Protein AF-0000000077059300 (afdb_homodimer)

Sequence (216 aa):
TYTAHCHCGDLCWSFELSPPLWLQSAQQNKDEQIYPVTQCGCSFCARHGILSVHPQARSIRFLTGRSDDEKDEVSGKRKTRYKTGCRLGEWWFCGRCGSVGGLDFGKQTYTAHCHCGDLCWSFELSPPLWLQSAQQNKDEQIYPVTQCGCSFCARHGILSVHPQARSIRFLTGRSDDEKDEVSGKRKTRYKTGCRLGEWWFCGRCGSVGGLDFGKQ

Secondary structure (DSSP, 8-state):
-EEEE-SSSS-EEEE--PSPEEE--TT--TTS-PEEEB---SHHHHHHT--B----GGGEEEEES--SS---TTT---EEEEE-TT-S-EEEEETTT--EEEEE----/-EEEE-SSSS-EEEE--PSPEEE--TT--TTS-PEEEB---SHHHHHHT--B----GGGEEEEES--SS---TTT---EEEEE-TT-S-EEEEETTT--EEEEE----

Organism: Zymoseptoria tritici (strain CBS 115943 / IPO323) (NCBI:txid336722)

Foldseek 3Di:
DDWDAFPVRLWIKDFDDDDDEDDDDPPDDPPPSYFHWDQDDDPVCVVQVDTDGDGDPVRMGIDHQPPPPDPVVPPQSHQDWDDDPVLQFIWTARRPRGHTDDGDSPPD/DDWDAFPVRLWIKDFDDDDDEDDDDPPDDPPPSYFHWDQDDDPVCVVQVDTDGDGDPVRMGIDHQPPPPDPVVPPQSHQDWDDDPVLQFIWTARRPRGHTDDGDSPPD

Structure (mmCIF, N/CA/C/O backbone):
data_AF-0000000077059300-model_v1
#
loop_
_entity.id
_entity.type
_entity.pdbx_description
1 polymer 'CENP-V/GFA domain-containing protein'
#
loop_
_atom_site.group_PDB
_atom_site.id
_atom_site.type_symbol
_atom_site.label_atom_id
_atom_site.label_alt_id
_atom_site.label_comp_id
_atom_site.label_asym_id
_atom_site.label_entity_id
_atom_site.label_seq_id
_atom_site.pdbx_PDB_ins_code
_atom_site.Cartn_x
_atom_site.Cartn_y
_atom_site.Cartn_z
_atom_site.occupancy
_atom_site.B_iso_or_equiv
_atom_site.auth_seq_id
_atom_site.auth_comp_id
_atom_site.auth_asym_id
_atom_site.auth_atom_id
_atom_site.pdbx_PDB_model_num
ATOM 1 N N . THR A 1 1 ? -5.578 -22.953 -6.211 1 94.75 1 THR A N 1
ATOM 2 C CA . THR A 1 1 ? -5.496 -21.75 -7.035 1 94.75 1 THR A CA 1
ATOM 3 C C . THR A 1 1 ? -6.121 -20.562 -6.32 1 94.75 1 THR A C 1
ATOM 5 O O . THR A 1 1 ? -7.23 -20.656 -5.797 1 94.75 1 THR A O 1
ATOM 8 N N . TYR A 1 2 ? -5.391 -19.516 -6.285 1 95.12 2 TYR A N 1
ATOM 9 C CA . TYR A 1 2 ? -5.848 -18.25 -5.715 1 95.12 2 TYR A CA 1
ATOM 10 C C . TYR A 1 2 ? -5.996 -17.188 -6.793 1 95.12 2 TYR A C 1
ATOM 12 O O . TYR A 1 2 ? -5.195 -17.125 -7.727 1 95.12 2 TYR A O 1
ATOM 20 N N . THR A 1 3 ? -7.098 -16.391 -6.613 1 94.81 3 THR A N 1
ATOM 21 C CA . THR A 1 3 ? -7.277 -15.234 -7.488 1 94.81 3 THR A CA 1
ATOM 22 C C . THR A 1 3 ? -7.039 -13.938 -6.727 1 94.81 3 THR A C 1
ATOM 24 O O . THR A 1 3 ? -7.371 -13.836 -5.543 1 94.81 3 THR A O 1
ATOM 27 N N . ALA A 1 4 ? -6.387 -12.938 -7.465 1 94 4 ALA A N 1
ATOM 28 C CA . ALA A 1 4 ? -6.102 -11.625 -6.879 1 94 4 ALA A CA 1
ATOM 29 C C . ALA A 1 4 ? -6.332 -10.508 -7.891 1 94 4 ALA A C 1
ATOM 31 O O . ALA A 1 4 ? -6.32 -10.742 -9.102 1 94 4 ALA A O 1
ATOM 32 N N . HIS A 1 5 ? -6.637 -9.367 -7.402 1 93.19 5 HIS A N 1
ATOM 33 C CA . HIS A 1 5 ? -6.777 -8.188 -8.258 1 93.19 5 HIS A CA 1
ATOM 34 C C . HIS A 1 5 ? -6.488 -6.906 -7.48 1 93.19 5 HIS A C 1
ATOM 36 O O . HIS A 1 5 ? -6.578 -6.891 -6.25 1 93.19 5 HIS A O 1
ATOM 42 N N . CYS A 1 6 ? -6.035 -5.902 -8.258 1 92.81 6 CYS A N 1
ATOM 43 C CA . CYS A 1 6 ? -5.859 -4.602 -7.621 1 92.81 6 CYS A CA 1
ATOM 44 C C . CYS A 1 6 ? -7.203 -4.012 -7.207 1 92.81 6 CYS A C 1
ATOM 46 O O . CYS A 1 6 ? -8.242 -4.645 -7.387 1 92.81 6 CYS A O 1
ATOM 48 N N . HIS A 1 7 ? -7.211 -2.844 -6.605 1 92.38 7 HIS A N 1
ATOM 49 C CA . HIS A 1 7 ? -8.445 -2.295 -6.047 1 92.38 7 HIS A CA 1
ATOM 50 C C . HIS A 1 7 ? -9.445 -1.968 -7.145 1 92.38 7 HIS A C 1
ATOM 52 O O . HIS A 1 7 ? -10.648 -2.221 -6.988 1 92.38 7 HIS A O 1
ATOM 58 N N . CYS A 1 8 ? -9.023 -1.356 -8.234 1 88.31 8 CYS A N 1
ATOM 59 C CA . CYS A 1 8 ? -9.914 -0.901 -9.289 1 88.31 8 CYS A CA 1
ATOM 60 C C . CYS A 1 8 ? -10.273 -2.045 -10.234 1 88.31 8 CYS A C 1
ATOM 62 O O . CYS A 1 8 ? -11.188 -1.922 -11.047 1 88.31 8 CYS A O 1
ATOM 64 N N . GLY A 1 9 ? -9.492 -3.062 -10.219 1 89.38 9 GLY A N 1
ATOM 65 C CA . GLY A 1 9 ? -9.789 -4.203 -11.07 1 89.38 9 GLY A CA 1
ATOM 66 C C . GLY A 1 9 ? -8.992 -4.207 -12.367 1 89.38 9 GLY A C 1
ATOM 67 O O . GLY A 1 9 ? -9.117 -5.133 -13.172 1 89.38 9 GLY A O 1
ATOM 68 N N . ASP A 1 10 ? -8.125 -3.213 -12.57 1 85.88 10 ASP A N 1
ATOM 69 C CA . ASP A 1 10 ? -7.348 -3.129 -13.805 1 85.88 10 ASP A CA 1
ATOM 70 C C . ASP A 1 10 ? -6.293 -4.23 -13.867 1 85.88 10 ASP A C 1
ATOM 72 O O . ASP A 1 10 ? -5.906 -4.668 -14.953 1 85.88 10 ASP A O 1
ATOM 76 N N . LEU A 1 11 ? -5.742 -4.641 -12.781 1 89.06 11 LEU A N 1
ATOM 77 C CA . LEU A 1 11 ? -4.812 -5.762 -12.688 1 89.06 11 LEU A CA 1
ATOM 78 C C . LEU A 1 11 ? -5.477 -6.961 -12.023 1 89.06 11 LEU A C 1
ATOM 80 O O . LEU A 1 11 ? -5.973 -6.855 -10.898 1 89.06 11 LEU A O 1
ATOM 84 N N . CYS A 1 12 ? -5.559 -8.023 -12.773 1 91.19 12 CYS A N 1
ATOM 85 C CA . CYS A 1 12 ? -6.109 -9.289 -12.297 1 91.19 12 CYS A CA 1
ATOM 86 C C . CYS A 1 12 ? -5.168 -10.445 -12.602 1 91.19 12 CYS A C 1
ATOM 88 O O . CYS A 1 12 ? -4.648 -10.547 -13.711 1 91.19 12 CYS A O 1
ATOM 90 N N . TRP A 1 13 ? -4.891 -11.242 -11.602 1 90.56 13 TRP A N 1
ATOM 91 C CA . TRP A 1 13 ? -4.008 -12.383 -11.805 1 90.56 13 TRP A CA 1
ATOM 92 C C . TRP A 1 13 ? -4.414 -13.547 -10.914 1 90.56 13 TRP A C 1
ATOM 94 O O . TRP A 1 13 ? -5.246 -13.391 -10.016 1 90.56 13 TRP A O 1
ATOM 104 N N . SER A 1 14 ? -3.971 -14.703 -11.211 1 93.88 14 SER A N 1
ATOM 105 C CA . SER A 1 14 ? -4.117 -15.898 -10.391 1 93.88 14 SER A CA 1
ATOM 106 C C . SER A 1 14 ? -2.771 -16.562 -10.133 1 93.88 14 SER A C 1
ATOM 108 O O . SER A 1 14 ? -1.808 -16.328 -10.859 1 93.88 14 SER A O 1
ATOM 110 N N . PHE A 1 15 ? -2.689 -17.328 -9.031 1 9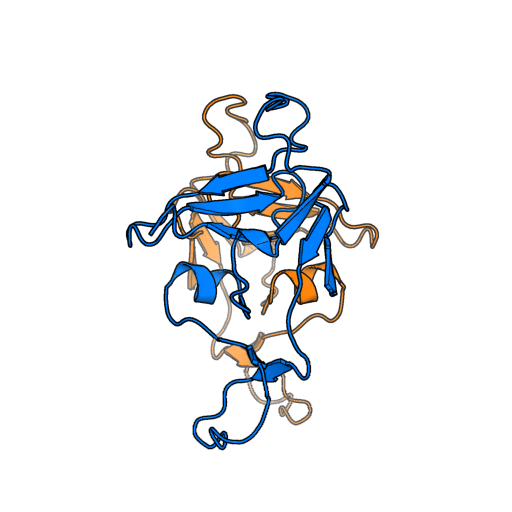3.56 15 PHE A N 1
ATOM 111 C CA . PHE A 1 15 ? -1.482 -18.078 -8.734 1 93.56 15 PHE A CA 1
ATOM 112 C C . PHE A 1 15 ? -1.823 -19.359 -7.973 1 93.56 15 PHE A C 1
ATOM 114 O O . PHE A 1 15 ? -2.896 -19.469 -7.371 1 93.56 15 PHE A O 1
ATOM 121 N N . GLU A 1 16 ? -0.863 -20.297 -8.094 1 95.56 16 GLU A N 1
ATOM 122 C CA . GLU A 1 16 ? -1.059 -21.594 -7.445 1 95.56 16 GLU A CA 1
ATOM 123 C C . GLU A 1 16 ? -0.135 -21.75 -6.242 1 95.56 16 GLU A C 1
ATOM 125 O O . GLU A 1 16 ? 1.08 -21.578 -6.359 1 95.56 16 GLU A O 1
ATOM 130 N N . LEU A 1 17 ? -0.729 -22.078 -5.098 1 94.25 17 LEU A N 1
ATOM 131 C CA . LEU A 1 17 ? -0.034 -22.438 -3.863 1 94.25 17 LEU A CA 1
ATOM 132 C C . LEU A 1 17 ? -0.819 -23.469 -3.074 1 94.25 17 LEU A C 1
ATOM 134 O O . LEU A 1 17 ? -2.051 -23.484 -3.104 1 94.25 17 LEU A O 1
ATOM 138 N N . SER A 1 18 ? -0.019 -24.312 -2.369 1 90.94 18 SER A N 1
ATOM 139 C CA . SER A 1 18 ? -0.685 -25.281 -1.509 1 90.94 18 SER A CA 1
ATOM 140 C C . SER A 1 18 ? -1.174 -24.625 -0.218 1 90.94 18 SER A C 1
ATOM 142 O O . SER A 1 18 ? -0.392 -24.016 0.506 1 90.94 18 SER A O 1
ATOM 144 N N . PRO A 1 19 ? -2.4 -24.703 0.108 1 89.06 19 PRO A N 1
ATOM 145 C CA . PRO A 1 19 ? -2.91 -24.172 1.372 1 89.06 19 PRO A CA 1
ATOM 146 C C . PRO A 1 19 ? -2.553 -25.047 2.57 1 89.06 19 PRO A C 1
ATOM 148 O O . PRO A 1 19 ? -2.152 -26.203 2.4 1 89.06 19 PRO A O 1
ATOM 151 N N . PRO A 1 20 ? -2.553 -24.594 3.857 1 89.81 20 PRO A N 1
ATOM 152 C CA . PRO A 1 20 ? -3.012 -23.25 4.223 1 89.81 20 PRO A CA 1
ATOM 153 C C . PRO A 1 20 ? -1.882 -22.219 4.234 1 89.81 20 PRO A C 1
ATOM 155 O O . PRO A 1 20 ? -0.712 -22.594 4.383 1 89.81 20 PRO A O 1
ATOM 158 N N . LEU A 1 21 ? -2.236 -20.938 3.973 1 89.31 21 LEU A N 1
ATOM 159 C CA . LEU A 1 21 ? -1.327 -19.812 4.141 1 89.31 21 LEU A CA 1
ATOM 160 C C . LEU A 1 21 ? -1.358 -19.297 5.578 1 89.31 21 LEU A C 1
ATOM 162 O O . LEU A 1 21 ? -2.434 -19.125 6.156 1 89.31 21 LEU A O 1
ATOM 166 N N . TRP A 1 22 ? -0.222 -19.219 6.094 1 86.81 22 TRP A N 1
ATOM 167 C CA . TRP A 1 22 ? -0.188 -18.688 7.449 1 86.81 22 TRP A CA 1
ATOM 168 C C . TRP A 1 22 ? 1.044 -17.812 7.66 1 86.81 22 TRP A C 1
ATOM 170 O O . TRP A 1 22 ? 2.1 -18.062 7.074 1 86.81 22 TRP A O 1
ATOM 180 N N . LEU A 1 23 ? 0.756 -16.734 8.484 1 82.19 23 LEU A N 1
ATOM 181 C CA . LEU A 1 23 ? 1.89 -15.875 8.82 1 82.19 23 LEU A CA 1
ATOM 182 C C . LEU A 1 23 ? 3.033 -16.688 9.414 1 82.19 23 LEU A C 1
ATOM 184 O O . LEU A 1 23 ? 2.803 -17.594 10.219 1 82.19 23 LEU A O 1
ATOM 188 N N . GLN A 1 24 ? 4.094 -16.484 8.805 1 71.19 24 GLN A N 1
ATOM 189 C CA . GLN A 1 24 ? 5.262 -17.219 9.297 1 71.19 24 GLN A CA 1
ATOM 190 C C . GLN A 1 24 ? 5.562 -16.859 10.75 1 71.19 24 GLN A C 1
ATOM 192 O O . GLN A 1 24 ? 5.754 -15.68 11.078 1 71.19 24 GLN A O 1
ATOM 197 N N . SER A 1 25 ? 5.188 -17.812 11.555 1 65.69 25 SER A N 1
ATOM 198 C CA . SER A 1 25 ? 5.613 -17.641 12.945 1 65.69 25 SER A CA 1
ATOM 199 C C . SER A 1 25 ? 6.945 -18.344 13.203 1 65.69 25 SER A C 1
ATOM 201 O O . SER A 1 25 ? 7.293 -19.297 12.508 1 65.69 25 SER A O 1
ATOM 203 N N . ALA A 1 26 ? 7.707 -17.672 13.984 1 64.69 26 ALA A N 1
ATOM 204 C CA . ALA A 1 26 ? 8.969 -18.281 14.414 1 64.69 26 ALA A CA 1
ATOM 205 C C . ALA A 1 26 ? 8.758 -19.719 14.883 1 64.69 26 ALA A C 1
ATOM 207 O O . ALA A 1 26 ? 9.68 -20.531 14.836 1 64.69 26 ALA A O 1
ATOM 208 N N . GLN A 1 27 ? 7.691 -20.016 15.297 1 63.53 27 GLN A N 1
ATOM 209 C CA . GLN A 1 27 ? 7.43 -21.312 15.922 1 63.53 27 GLN A CA 1
ATOM 210 C C . GLN A 1 27 ? 6.773 -22.281 14.93 1 63.53 27 GLN A C 1
ATOM 212 O O . GLN A 1 27 ? 6.324 -23.359 15.312 1 63.53 27 GLN A O 1
ATOM 217 N N . GLN A 1 28 ? 6.734 -21.828 13.773 1 64.19 28 GLN A N 1
ATOM 218 C CA . GLN A 1 28 ? 6.043 -22.703 12.836 1 64.19 28 GLN A CA 1
ATOM 219 C C . GLN A 1 28 ? 6.824 -24 12.609 1 64.19 28 GLN A C 1
ATOM 221 O O . GLN A 1 28 ? 8.039 -23.953 12.398 1 64.19 28 GLN A O 1
ATOM 226 N N . ASN A 1 29 ? 6.129 -25.016 12.961 1 63.31 29 ASN A N 1
ATOM 227 C CA . ASN A 1 29 ? 6.672 -26.344 12.758 1 63.31 29 ASN A CA 1
ATOM 228 C C . ASN A 1 29 ? 6.887 -26.656 11.281 1 63.31 29 ASN A C 1
ATOM 230 O O . ASN A 1 29 ? 6 -26.406 10.461 1 63.31 29 ASN A O 1
ATOM 234 N N . LYS A 1 30 ? 8.109 -26.969 10.859 1 65.75 30 LYS A N 1
ATOM 235 C CA . LYS A 1 30 ? 8.516 -27.281 9.492 1 65.75 30 LYS A CA 1
ATOM 236 C C . LYS A 1 30 ? 7.625 -28.359 8.891 1 65.75 30 LYS A C 1
ATOM 238 O O . LYS A 1 30 ? 7.469 -28.438 7.672 1 65.75 30 LYS A O 1
ATOM 243 N N . ASP A 1 31 ? 7.117 -29.141 9.758 1 70.06 31 ASP A N 1
ATOM 244 C CA . ASP A 1 31 ? 6.344 -30.297 9.297 1 70.06 31 ASP A CA 1
ATOM 245 C C . ASP A 1 31 ? 4.922 -29.891 8.922 1 70.06 31 ASP A C 1
ATOM 247 O O . ASP A 1 31 ? 4.188 -30.672 8.305 1 70.06 31 ASP A O 1
ATOM 251 N N . GLU A 1 32 ? 4.594 -28.781 9.383 1 72.75 32 GLU A N 1
ATOM 252 C CA . GLU A 1 32 ? 3.248 -28.328 9.031 1 72.75 32 GLU A CA 1
ATOM 253 C C . GLU A 1 32 ? 3.186 -27.844 7.59 1 72.75 32 GLU A C 1
ATOM 255 O O . GLU A 1 32 ? 4.09 -27.141 7.125 1 72.75 32 GLU A O 1
ATOM 260 N N . GLN A 1 33 ? 2.457 -28.562 6.789 1 82.19 33 GLN A N 1
ATOM 261 C CA . GLN A 1 33 ? 2.26 -28.219 5.383 1 82.19 33 GLN A CA 1
ATOM 262 C C . GLN A 1 33 ? 1.631 -26.844 5.238 1 82.19 33 GLN A C 1
ATOM 264 O O . GLN A 1 33 ? 0.46 -26.719 4.871 1 82.19 33 GLN A O 1
ATOM 269 N N . ILE A 1 34 ? 2.17 -25.812 5.836 1 84.06 34 ILE A N 1
ATOM 270 C CA . ILE A 1 34 ? 1.704 -24.438 5.773 1 84.06 34 ILE A CA 1
ATOM 271 C C . ILE A 1 34 ? 2.6 -23.641 4.832 1 84.06 34 ILE A C 1
ATOM 273 O O . ILE A 1 34 ? 3.824 -23.781 4.859 1 84.06 34 ILE A O 1
ATOM 277 N N . TYR A 1 35 ? 1.868 -22.875 3.967 1 90 35 TYR A N 1
ATOM 278 C CA . TYR A 1 35 ? 2.635 -21.922 3.17 1 90 35 TYR A CA 1
ATOM 279 C C . TYR A 1 35 ? 2.822 -20.609 3.918 1 90 35 TYR A C 1
ATOM 281 O O . TYR A 1 35 ? 1.845 -19.969 4.324 1 90 35 TYR A O 1
ATOM 289 N N . PRO A 1 36 ? 4.016 -20.172 3.996 1 90.19 36 PRO A N 1
ATOM 290 C CA . PRO A 1 36 ? 4.25 -18.984 4.824 1 90.19 36 PRO A CA 1
ATOM 291 C C . PRO A 1 36 ? 3.852 -17.688 4.121 1 90.19 36 PRO A C 1
ATOM 293 O O . PRO A 1 36 ? 4.16 -17.5 2.943 1 90.19 36 PRO A O 1
ATOM 296 N N . VAL A 1 37 ? 3.16 -16.891 4.883 1 93.62 37 VAL A N 1
ATOM 297 C CA . VAL A 1 37 ? 3 -15.484 4.543 1 93.62 37 VAL A CA 1
ATOM 298 C C . VAL A 1 37 ? 4.113 -14.672 5.191 1 93.62 37 VAL A C 1
ATOM 300 O O . VAL A 1 37 ? 4.348 -14.781 6.398 1 93.62 37 VAL A O 1
ATOM 303 N N . THR A 1 38 ? 4.789 -13.859 4.371 1 91.38 38 THR A N 1
ATOM 304 C CA . THR A 1 38 ? 5.992 -13.172 4.828 1 91.38 38 THR A CA 1
ATOM 305 C C . THR A 1 38 ? 5.734 -11.672 4.969 1 91.38 38 THR A C 1
ATOM 307 O O . THR A 1 38 ? 5.07 -11.07 4.121 1 91.38 38 THR A O 1
ATOM 310 N N . GLN A 1 39 ? 6.25 -11.195 6.074 1 92.56 39 GLN A N 1
ATOM 311 C CA . GLN A 1 39 ? 6.383 -9.75 6.219 1 92.56 39 GLN A CA 1
ATOM 312 C C . GLN A 1 39 ? 7.832 -9.312 6.031 1 92.56 39 GLN A C 1
ATOM 314 O O . GLN A 1 39 ? 8.633 -9.375 6.965 1 92.56 39 GLN A O 1
ATOM 319 N N . CYS A 1 40 ? 8.109 -8.914 4.789 1 88.75 40 CYS A N 1
ATOM 320 C CA . CYS A 1 40 ? 9.469 -8.508 4.465 1 88.75 40 CYS A CA 1
ATOM 321 C C . CYS A 1 40 ? 9.852 -7.242 5.223 1 88.75 40 CYS A C 1
ATOM 323 O O . CYS A 1 40 ? 9.023 -6.359 5.43 1 88.75 40 CYS A O 1
ATOM 325 N N . GLY A 1 41 ? 11.078 -7.035 5.535 1 87.94 41 GLY A N 1
ATOM 326 C CA . GLY A 1 41 ? 11.539 -5.926 6.352 1 87.94 41 GLY A CA 1
ATOM 327 C C . GLY A 1 41 ? 12.172 -4.809 5.539 1 87.94 41 GLY A C 1
ATOM 328 O O . GLY A 1 41 ? 12.734 -3.865 6.102 1 87.94 41 GLY A O 1
ATOM 329 N N . CYS A 1 42 ? 12.102 -4.902 4.309 1 90.75 42 CYS A N 1
ATOM 330 C CA . CYS A 1 42 ? 12.68 -3.82 3.52 1 90.75 42 CYS A CA 1
ATOM 331 C C . CYS A 1 42 ? 11.797 -2.582 3.557 1 90.75 42 CYS A C 1
ATOM 333 O O . CYS A 1 42 ? 10.633 -2.656 3.961 1 90.75 42 CYS A O 1
ATOM 335 N N . SER A 1 43 ? 12.344 -1.383 3.119 1 92.56 43 SER A N 1
ATOM 336 C CA . SER A 1 43 ? 11.641 -0.112 3.264 1 92.56 43 SER A CA 1
ATOM 337 C C . SER A 1 43 ? 10.406 -0.058 2.371 1 92.56 43 SER A C 1
ATOM 339 O O . SER A 1 43 ? 9.398 0.561 2.73 1 92.56 43 SER A O 1
ATOM 341 N N . PHE A 1 44 ? 10.422 -0.696 1.203 1 93.56 44 PHE A N 1
ATOM 342 C CA . PHE A 1 44 ? 9.281 -0.669 0.303 1 93.56 44 PHE A CA 1
ATOM 343 C C . PHE A 1 44 ? 8.102 -1.428 0.904 1 93.56 44 PHE A C 1
ATOM 345 O O . PHE A 1 44 ? 6.984 -0.908 0.96 1 93.56 44 PHE A O 1
ATOM 352 N N . CYS A 1 45 ? 8.344 -2.619 1.354 1 93.81 45 CYS A N 1
ATOM 353 C CA . CYS A 1 45 ? 7.27 -3.428 1.926 1 93.81 45 CYS A CA 1
ATOM 354 C C . CYS A 1 45 ? 6.703 -2.775 3.182 1 93.81 45 CYS A C 1
ATOM 356 O O . CYS A 1 45 ? 5.496 -2.836 3.428 1 93.81 45 CYS A O 1
ATOM 358 N N . ALA A 1 46 ? 7.625 -2.188 4.004 1 93 46 ALA A N 1
ATOM 359 C CA . ALA A 1 46 ? 7.156 -1.499 5.203 1 93 46 ALA A CA 1
ATOM 360 C C . ALA A 1 46 ? 6.234 -0.335 4.844 1 93 46 ALA A C 1
ATOM 362 O O . ALA A 1 46 ? 5.1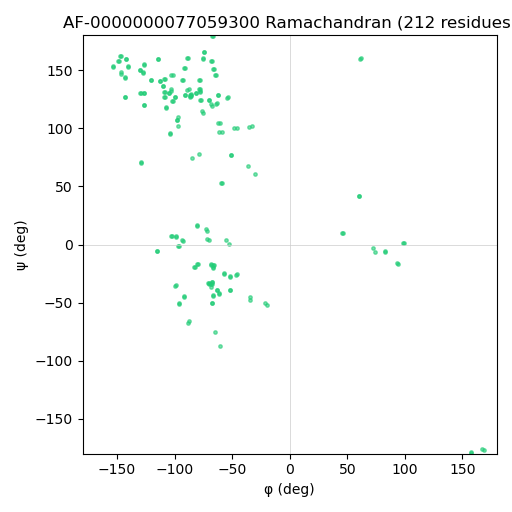84 -0.153 5.461 1 93 46 ALA A O 1
ATOM 363 N N . ARG A 1 47 ? 6.59 0.404 3.859 1 93.44 47 ARG A N 1
ATOM 364 C CA . ARG A 1 47 ? 5.832 1.578 3.439 1 93.44 47 ARG A CA 1
ATOM 365 C C . ARG A 1 47 ? 4.48 1.179 2.855 1 93.44 47 ARG A C 1
ATOM 367 O O . ARG A 1 47 ? 3.49 1.894 3.021 1 93.44 47 ARG A O 1
ATOM 374 N N . HIS A 1 48 ? 4.422 0.074 2.203 1 95.62 48 HIS A N 1
ATOM 375 C CA . HIS A 1 48 ? 3.213 -0.355 1.51 1 95.62 48 HIS A CA 1
ATOM 376 C C . HIS A 1 48 ? 2.404 -1.326 2.363 1 95.62 48 HIS A C 1
ATOM 378 O O . HIS A 1 48 ? 1.339 -1.787 1.946 1 95.62 48 HIS A O 1
ATOM 384 N N . GLY A 1 49 ? 2.898 -1.671 3.568 1 94.44 49 GLY A N 1
ATOM 385 C CA . GLY A 1 49 ? 2.189 -2.609 4.426 1 94.44 49 GLY A CA 1
ATOM 386 C C . GLY A 1 49 ? 2.008 -3.975 3.791 1 94.44 49 GLY A C 1
ATOM 387 O O . GLY A 1 49 ? 0.958 -4.602 3.945 1 94.44 49 GLY A O 1
ATOM 388 N N . ILE A 1 50 ? 2.998 -4.488 3.131 1 94.62 50 ILE A N 1
ATOM 389 C CA . ILE A 1 50 ? 2.855 -5.672 2.293 1 94.62 50 ILE A CA 1
ATOM 390 C C . ILE A 1 50 ? 3.025 -6.93 3.143 1 94.62 50 ILE A C 1
ATOM 392 O O . ILE A 1 50 ? 3.982 -7.039 3.914 1 94.62 50 ILE A O 1
ATOM 396 N N . LEU A 1 51 ? 2.092 -7.812 3.047 1 94.56 51 LEU A N 1
ATOM 397 C CA . LEU A 1 51 ? 2.225 -9.234 3.35 1 94.56 51 LEU A CA 1
ATOM 398 C C . LEU A 1 51 ? 2.287 -10.055 2.068 1 94.56 51 LEU A C 1
ATOM 400 O O . LEU A 1 51 ? 1.476 -9.867 1.16 1 94.56 51 LEU A O 1
ATOM 404 N N . SER A 1 52 ? 3.318 -10.953 2.008 1 93.31 52 SER A N 1
ATOM 405 C CA . SER A 1 52 ? 3.541 -11.539 0.689 1 93.31 52 SER A CA 1
ATOM 406 C C . SER A 1 52 ? 3.639 -13.062 0.767 1 93.31 52 SER A C 1
ATOM 408 O O . SER A 1 52 ? 4.004 -13.609 1.807 1 93.31 52 SER A O 1
ATOM 410 N N . VAL A 1 53 ? 3.242 -13.711 -0.287 1 94.06 53 VAL A N 1
ATOM 411 C CA . VAL A 1 53 ? 3.564 -15.094 -0.608 1 94.06 53 VAL A CA 1
ATOM 412 C C . VAL A 1 53 ? 4.43 -15.148 -1.866 1 94.06 53 VAL A C 1
ATOM 414 O O . VAL A 1 53 ? 4.457 -14.195 -2.646 1 94.06 53 VAL A O 1
ATOM 417 N N . HIS A 1 54 ? 5.16 -16.281 -2.057 1 91.69 54 HIS A N 1
ATOM 418 C CA . HIS A 1 54 ? 6.168 -16.328 -3.109 1 91.69 54 HIS A CA 1
ATOM 419 C C . HIS A 1 54 ? 5.996 -17.547 -3.998 1 91.69 54 HIS A C 1
ATOM 421 O O . HIS A 1 54 ? 6.828 -18.453 -3.975 1 91.69 54 HIS A O 1
ATOM 427 N N . PRO A 1 55 ? 4.961 -17.562 -4.793 1 92.75 55 PRO A N 1
ATOM 428 C CA . PRO A 1 55 ? 4.836 -18.641 -5.762 1 92.75 55 PRO A CA 1
ATOM 429 C C . PRO A 1 55 ? 5.906 -18.594 -6.852 1 92.75 55 PRO A C 1
ATOM 431 O O . PRO A 1 55 ? 6.496 -17.531 -7.09 1 92.75 55 PRO A O 1
ATOM 434 N N . GLN A 1 56 ? 6.148 -19.781 -7.496 1 91.12 56 GLN A N 1
ATOM 435 C CA . GLN A 1 56 ? 6.996 -19.781 -8.68 1 91.12 56 GLN A CA 1
ATOM 436 C C . GLN A 1 56 ? 6.363 -18.984 -9.812 1 91.12 56 GLN A C 1
ATOM 438 O O . GLN A 1 56 ? 5.141 -18.969 -9.961 1 91.12 56 GLN A O 1
ATOM 443 N N . ALA A 1 57 ? 7.199 -18.359 -10.57 1 88.38 57 ALA A N 1
ATOM 444 C CA . ALA A 1 57 ? 6.719 -17.531 -11.68 1 88.38 57 ALA A CA 1
ATOM 445 C C . ALA A 1 57 ? 5.758 -18.328 -12.562 1 88.38 57 ALA A C 1
ATOM 447 O O . ALA A 1 57 ? 4.754 -17.781 -13.039 1 88.38 57 ALA A O 1
ATOM 448 N N . ARG A 1 58 ? 6.082 -19.625 -12.773 1 89.12 58 ARG A N 1
ATOM 449 C CA . ARG A 1 58 ? 5.281 -20.469 -13.656 1 89.12 58 ARG A CA 1
ATOM 450 C C . ARG A 1 58 ? 3.887 -20.688 -13.086 1 89.12 58 ARG A C 1
ATOM 452 O O . ARG A 1 58 ? 2.984 -21.141 -13.797 1 89.12 58 ARG A O 1
ATOM 459 N N . SER A 1 59 ? 3.752 -20.422 -11.82 1 92.81 59 SER A N 1
ATOM 460 C CA . SER A 1 59 ? 2.48 -20.672 -11.141 1 92.81 59 SER A CA 1
ATOM 461 C C . SER A 1 59 ? 1.614 -19.422 -11.125 1 92.81 59 SER A C 1
ATOM 463 O O . SER A 1 59 ? 0.56 -19.391 -10.492 1 92.81 59 SER A O 1
ATOM 465 N N . ILE A 1 60 ? 2.059 -18.344 -11.758 1 90.31 60 ILE A N 1
ATOM 466 C CA . ILE A 1 60 ? 1.315 -17.094 -11.812 1 90.31 60 ILE A CA 1
ATOM 467 C C . ILE A 1 60 ? 0.782 -16.859 -13.219 1 90.31 60 ILE A C 1
ATOM 469 O O . ILE A 1 60 ? 1.51 -17.031 -14.203 1 90.31 60 ILE A O 1
ATOM 473 N N . ARG A 1 61 ? -0.486 -16.531 -13.312 1 88.69 61 ARG A N 1
ATOM 474 C CA . ARG A 1 61 ? -1.137 -16.188 -14.578 1 88.69 61 ARG A CA 1
ATOM 475 C C . ARG A 1 61 ? -1.844 -14.844 -14.492 1 88.69 61 ARG A C 1
ATOM 477 O O . ARG A 1 61 ? -2.695 -14.641 -13.625 1 88.69 61 ARG A O 1
ATOM 484 N N . PHE A 1 62 ? -1.452 -13.898 -15.32 1 85.25 62 PHE A N 1
ATOM 485 C CA . PHE A 1 62 ? -2.152 -12.625 -15.391 1 85.25 62 PHE A CA 1
ATOM 486 C C . PHE A 1 62 ? -3.393 -12.734 -16.266 1 85.25 62 PHE A C 1
ATOM 488 O O . PHE A 1 62 ? -3.342 -13.32 -17.359 1 85.25 62 PHE A O 1
ATOM 495 N N . LEU A 1 63 ? -4.422 -12.297 -15.789 1 80.81 63 LEU A N 1
ATOM 496 C CA . LEU A 1 63 ? -5.684 -12.312 -16.516 1 80.81 63 LEU A CA 1
ATOM 497 C C . LEU A 1 63 ? -5.926 -10.969 -17.203 1 80.81 63 LEU A C 1
ATOM 499 O O . LEU A 1 63 ? -6.473 -10.93 -18.312 1 80.81 63 LEU A O 1
ATOM 503 N N . THR A 1 64 ? -5.824 -9.906 -16.578 1 68.88 64 THR A N 1
ATOM 504 C CA . THR A 1 64 ? -5.797 -8.562 -17.141 1 68.88 64 THR A CA 1
ATOM 505 C C . THR A 1 64 ? -4.586 -7.785 -16.641 1 68.88 64 THR A C 1
ATOM 507 O O . THR A 1 64 ? -4.133 -8 -15.508 1 68.88 64 THR A O 1
ATOM 510 N N . GLY A 1 65 ? -4.035 -6.879 -17.469 1 55.53 65 GLY A N 1
ATOM 511 C CA . GLY A 1 65 ? -2.973 -5.996 -17.016 1 55.53 65 GLY A CA 1
ATOM 512 C C . GLY A 1 65 ? -1.584 -6.531 -17.312 1 55.53 65 GLY A C 1
ATOM 513 O O . GLY A 1 65 ? -0.583 -5.902 -16.969 1 55.53 65 GLY A O 1
ATOM 514 N N . ARG A 1 66 ? -1.519 -7.984 -17.641 1 54.19 66 ARG A N 1
ATOM 515 C CA . ARG A 1 66 ? -0.181 -8.516 -17.875 1 54.19 66 ARG A CA 1
ATOM 516 C C . ARG A 1 66 ? 0.397 -7.973 -19.188 1 54.19 66 ARG A C 1
ATOM 518 O O . ARG A 1 66 ? 1.562 -8.219 -19.5 1 54.19 66 ARG A O 1
ATOM 525 N N . SER A 1 67 ? -0.469 -7.738 -20.234 1 46.62 67 SER A N 1
ATOM 526 C CA . SER A 1 67 ? 0.281 -7.711 -21.484 1 46.62 67 SER A CA 1
ATOM 527 C C . SER A 1 67 ? 1.516 -6.824 -21.359 1 46.62 67 SER A C 1
ATOM 529 O O . SER A 1 67 ? 1.434 -5.699 -20.875 1 46.62 67 SER A O 1
ATOM 531 N N . ASP A 1 68 ? 2.635 -7.559 -21.156 1 45.09 68 ASP A N 1
ATOM 532 C CA . ASP A 1 68 ? 3.912 -6.895 -21.391 1 45.09 68 ASP A CA 1
ATOM 533 C C . ASP A 1 68 ? 3.738 -5.684 -22.312 1 45.09 68 ASP A C 1
ATOM 535 O O . ASP A 1 68 ? 4.574 -4.777 -22.312 1 45.09 68 ASP A O 1
ATOM 539 N N . ASP A 1 69 ? 2.982 -5.961 -23.547 1 42.12 69 ASP A N 1
ATOM 540 C CA . ASP A 1 69 ? 3.02 -5.102 -24.719 1 42.12 69 ASP A CA 1
ATOM 541 C C . ASP A 1 69 ? 2.414 -3.732 -24.422 1 42.12 69 ASP A C 1
ATOM 543 O O . ASP A 1 69 ? 2.854 -2.721 -24.969 1 42.12 69 ASP A O 1
ATOM 547 N N . GLU A 1 70 ? 0.903 -3.611 -24.328 1 41.88 70 GLU A N 1
ATOM 548 C CA . GLU A 1 70 ? 0.351 -2.295 -24.641 1 41.88 70 GLU A CA 1
ATOM 549 C C . GLU A 1 70 ? 0.374 -1.385 -23.406 1 41.88 70 GLU A C 1
ATOM 551 O O . GLU A 1 70 ? -0.349 -1.621 -22.438 1 41.88 70 GLU A O 1
ATOM 556 N N . LYS A 1 71 ? 1.435 -0.919 -23.031 1 42.22 71 LYS A N 1
ATOM 557 C CA . LYS A 1 71 ? 1.63 0.304 -22.25 1 42.22 71 LYS A CA 1
ATOM 558 C C . LYS A 1 71 ? 0.613 1.371 -22.656 1 42.22 71 LYS A C 1
ATOM 560 O O . LYS A 1 71 ? 0.524 1.749 -23.812 1 42.22 71 LYS A O 1
ATOM 565 N N . ASP A 1 72 ? -0.697 1.342 -22.453 1 38.97 72 ASP A N 1
ATOM 566 C CA . ASP A 1 72 ? -1.354 2.578 -22.859 1 38.97 72 ASP A CA 1
ATOM 567 C C . ASP A 1 72 ? -0.833 3.771 -22.062 1 38.97 72 ASP A C 1
ATOM 569 O O . ASP A 1 72 ? -0.96 3.807 -20.844 1 38.97 72 ASP A O 1
ATOM 573 N N . GLU A 1 73 ? 0.094 4.469 -22.641 1 39.38 73 GLU A N 1
ATOM 574 C CA . GLU A 1 73 ? 0.814 5.672 -22.234 1 39.38 73 GLU A CA 1
ATOM 575 C C . GLU A 1 73 ? -0.083 6.602 -21.422 1 39.38 73 GLU A C 1
ATOM 577 O O . GLU A 1 73 ? 0.4 7.355 -20.578 1 39.38 73 GLU A O 1
ATOM 582 N N . VAL A 1 74 ? -1.23 6.758 -22.016 1 36.09 74 VAL A N 1
ATOM 583 C CA . VAL A 1 74 ? -2.143 7.855 -21.703 1 36.09 74 VAL A CA 1
ATOM 584 C C . VAL A 1 74 ? -3.053 7.461 -20.547 1 36.09 74 VAL A C 1
ATOM 586 O O . VAL A 1 74 ? -3.295 8.258 -19.641 1 36.09 74 VAL A O 1
ATOM 589 N N . SER A 1 75 ? -4.004 6.336 -20.891 1 42.56 75 SER A N 1
ATOM 590 C CA . SER A 1 75 ? -5.18 6.027 -20.078 1 42.56 75 SER A CA 1
ATOM 591 C C . SER A 1 75 ? -4.789 5.379 -18.75 1 42.56 75 SER A C 1
ATOM 593 O O . SER A 1 75 ? -5.641 5.152 -17.891 1 42.56 75 SER A O 1
ATOM 595 N N . GLY A 1 76 ? -3.541 5.141 -18.203 1 44.03 76 GLY A N 1
ATOM 596 C CA . GLY A 1 76 ? -3.031 4.777 -16.891 1 44.03 76 GLY A CA 1
ATOM 597 C C . GLY A 1 76 ? -3.33 3.34 -16.516 1 44.03 76 GLY A C 1
ATOM 598 O O . GLY A 1 76 ? -3.314 2.988 -15.328 1 44.03 76 GLY A O 1
ATOM 599 N N . LYS A 1 77 ? -3.938 2.594 -17.141 1 51.78 77 LYS A N 1
ATOM 600 C CA . LYS A 1 77 ? -4.418 1.246 -16.844 1 51.78 77 LYS A CA 1
ATOM 601 C C . LYS A 1 77 ? -3.27 0.334 -16.422 1 51.78 77 LYS A C 1
ATOM 603 O O . LYS A 1 77 ? -3.434 -0.885 -16.359 1 51.78 77 LYS A O 1
ATOM 608 N N . ARG A 1 78 ? -1.863 0.9 -16.281 1 60.78 78 ARG A N 1
ATOM 609 C CA . ARG A 1 78 ? -0.593 0.238 -16.562 1 60.78 78 ARG A CA 1
ATOM 610 C C . ARG A 1 78 ? 0.028 -0.32 -15.289 1 60.78 78 ARG A C 1
ATOM 612 O O . ARG A 1 78 ? -0.166 0.233 -14.203 1 60.78 78 ARG A O 1
ATOM 619 N N . LYS A 1 79 ? -0.026 -1.643 -15.312 1 66.38 79 LYS A N 1
ATOM 620 C CA . LYS A 1 79 ? 1.031 -2.15 -14.445 1 66.38 79 LYS A CA 1
ATOM 621 C C . LYS A 1 79 ? 2.27 -1.261 -14.508 1 66.38 79 LYS A C 1
ATOM 623 O O . LYS A 1 79 ? 2.832 -1.045 -15.586 1 66.38 79 LYS A O 1
ATOM 628 N N . THR A 1 80 ? 2.381 -0.509 -13.57 1 76.38 80 THR A N 1
ATOM 629 C CA . THR A 1 80 ? 3.578 0.314 -13.438 1 76.38 80 THR A CA 1
ATOM 630 C C . THR A 1 80 ? 4.672 -0.435 -12.68 1 76.38 80 THR A C 1
ATOM 632 O O . THR A 1 80 ? 4.379 -1.204 -11.766 1 76.38 80 THR A O 1
ATOM 635 N N . ARG A 1 81 ? 5.82 -0.369 -13.211 1 79.69 81 ARG A N 1
ATOM 636 C CA . ARG A 1 81 ? 6.953 -1.042 -12.586 1 79.69 81 ARG A CA 1
ATOM 637 C C . ARG A 1 81 ? 7.844 -0.045 -11.852 1 79.69 81 ARG A C 1
ATOM 639 O O . ARG A 1 81 ? 7.988 1.101 -12.281 1 79.69 81 ARG A O 1
ATOM 646 N N . TYR A 1 82 ? 8.398 -0.551 -10.75 1 80.12 82 TYR A N 1
ATOM 647 C CA . TYR A 1 82 ? 9.266 0.273 -9.914 1 80.12 82 TYR A CA 1
ATOM 648 C C . TYR A 1 82 ? 10.422 -0.546 -9.352 1 80.12 82 TYR A C 1
ATOM 650 O O . TYR A 1 82 ? 10.211 -1.606 -8.758 1 80.12 82 TYR A O 1
ATOM 658 N N . LYS A 1 83 ? 11.609 -0.066 -9.555 1 78.06 83 LYS A N 1
ATOM 659 C CA . LYS A 1 83 ? 12.82 -0.714 -9.047 1 78.06 83 LYS A CA 1
ATOM 660 C C . LYS A 1 83 ? 13.312 -0.034 -7.773 1 78.06 83 LYS A C 1
ATOM 662 O O . LYS A 1 83 ? 13.453 1.19 -7.73 1 78.06 83 LYS A O 1
ATOM 667 N N . THR A 1 84 ? 13.477 -0.957 -6.762 1 82.69 84 THR A N 1
ATOM 668 C CA . THR A 1 84 ? 14.07 -0.447 -5.527 1 82.69 84 THR A CA 1
ATOM 669 C C . THR A 1 84 ? 15.594 -0.534 -5.582 1 82.69 84 THR A C 1
ATOM 671 O O . THR A 1 84 ? 16.156 -1.095 -6.523 1 82.69 84 THR A O 1
ATOM 674 N N . GLY A 1 85 ? 16.172 0.25 -4.727 1 69.94 85 GLY A N 1
ATOM 675 C CA . GLY A 1 85 ? 17.625 0.227 -4.66 1 69.94 85 GLY A CA 1
ATOM 676 C C . GLY A 1 8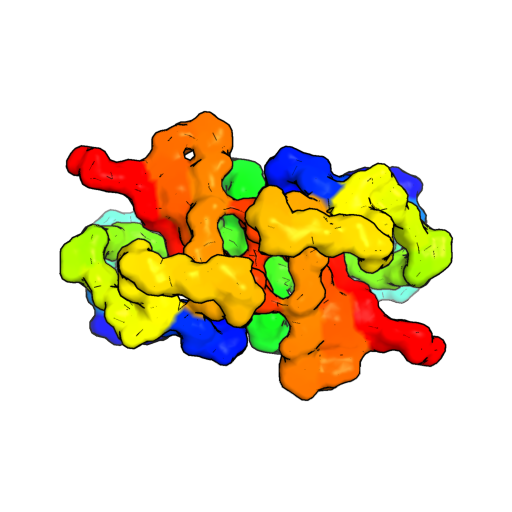5 ? 18.188 -1.15 -4.363 1 69.94 85 GLY A C 1
ATOM 677 O O . GLY A 1 85 ? 19.344 -1.431 -4.66 1 69.94 85 GLY A O 1
ATOM 678 N N . CYS A 1 86 ? 17.469 -2.027 -3.738 1 60.72 86 CYS A N 1
ATOM 679 C CA . CYS A 1 86 ? 18.047 -3.305 -3.33 1 60.72 86 CYS A CA 1
ATOM 680 C C . CYS A 1 86 ? 18.078 -4.285 -4.496 1 60.72 86 CYS A C 1
ATOM 682 O O . CYS A 1 86 ? 18.641 -5.375 -4.375 1 60.72 86 CYS A O 1
ATOM 684 N N . A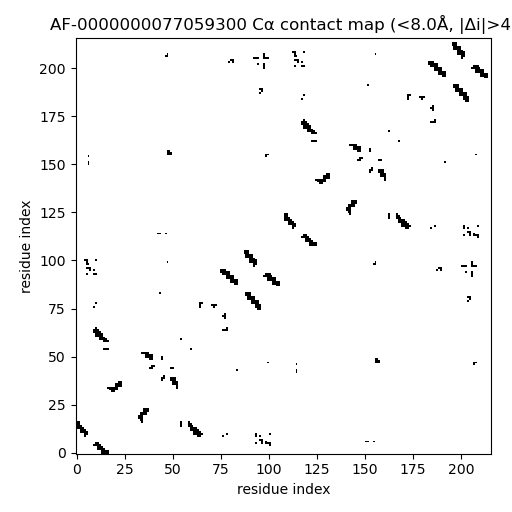RG A 1 87 ? 17.953 -3.951 -5.605 1 61.81 87 ARG A N 1
ATOM 685 C CA . ARG A 1 87 ? 18.125 -4.664 -6.867 1 61.81 87 ARG A CA 1
ATOM 686 C C . ARG A 1 87 ? 17.453 -6.031 -6.816 1 61.81 87 ARG A C 1
ATOM 688 O O . ARG A 1 87 ? 17.875 -6.961 -7.516 1 61.8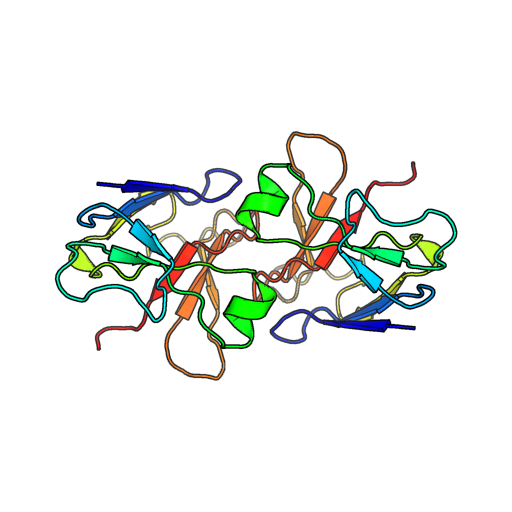1 87 ARG A O 1
ATOM 695 N N . LEU A 1 88 ? 16.609 -6.387 -5.758 1 63.47 88 LEU A N 1
ATOM 696 C CA . LEU A 1 88 ? 16.047 -7.734 -5.695 1 63.47 88 LEU A CA 1
ATOM 697 C C . LEU A 1 88 ? 15.07 -7.973 -6.848 1 63.47 88 LEU A C 1
ATOM 699 O O . LEU A 1 88 ? 14.938 -9.102 -7.324 1 63.47 88 LEU A O 1
ATOM 703 N N . GLY A 1 89 ? 14.57 -6.867 -7.445 1 78.31 89 GLY A N 1
ATOM 704 C CA . GLY A 1 89 ? 13.609 -7.004 -8.531 1 78.31 89 GLY A CA 1
ATOM 705 C C . GLY A 1 89 ? 12.75 -5.77 -8.727 1 78.31 89 GLY A C 1
ATOM 706 O O . GLY A 1 89 ? 13.086 -4.688 -8.242 1 78.31 89 GLY A O 1
ATOM 707 N N . GLU A 1 90 ? 11.938 -5.977 -9.664 1 86 90 GLU A N 1
ATOM 708 C CA . GLU A 1 90 ? 11.023 -4.883 -9.969 1 86 90 GLU A CA 1
ATOM 709 C C . GLU A 1 90 ? 9.641 -5.141 -9.375 1 86 90 GLU A C 1
ATOM 711 O O . GLU A 1 90 ? 9.047 -6.195 -9.602 1 86 90 GLU A O 1
ATOM 716 N N . TRP A 1 91 ? 9.281 -4.129 -8.562 1 89 91 TRP A N 1
ATOM 717 C CA . TRP A 1 91 ? 7.914 -4.172 -8.062 1 89 91 TRP A CA 1
ATOM 718 C C . TRP A 1 91 ? 6.926 -3.711 -9.125 1 89 91 TRP A C 1
ATOM 720 O O . TRP A 1 91 ? 7.227 -2.812 -9.914 1 89 91 TRP A O 1
ATOM 730 N N . TRP A 1 92 ? 5.828 -4.355 -9.148 1 87.69 92 TRP A N 1
ATOM 731 C CA . TRP A 1 92 ? 4.797 -3.828 -10.039 1 87.69 92 TRP A CA 1
ATOM 732 C C . TRP A 1 92 ? 3.535 -3.477 -9.25 1 87.69 92 TRP A C 1
ATOM 734 O O . TRP A 1 92 ? 3.203 -4.145 -8.273 1 87.69 92 TRP A O 1
ATOM 744 N N . PHE A 1 93 ? 2.914 -2.354 -9.656 1 89.69 93 PHE A N 1
ATOM 745 C CA . PHE A 1 93 ? 1.681 -1.868 -9.055 1 89.69 93 PHE A CA 1
ATOM 746 C C . PHE A 1 93 ? 0.751 -1.282 -10.109 1 89.69 93 PHE A C 1
ATOM 748 O O . PHE A 1 93 ? 1.179 -0.999 -11.227 1 89.69 93 PHE A O 1
ATOM 755 N N . CYS A 1 94 ? -0.513 -1.206 -9.75 1 89.75 94 CYS A N 1
ATOM 756 C CA . CYS A 1 94 ? -1.503 -0.625 -10.648 1 89.75 94 CYS A CA 1
ATOM 757 C C . CYS A 1 94 ? -1.304 0.88 -10.781 1 89.75 94 CYS A C 1
ATOM 759 O O . CYS A 1 94 ? -1.327 1.604 -9.781 1 89.75 94 CYS A O 1
ATOM 761 N N . GLY A 1 95 ? -1.146 1.346 -11.969 1 85.75 95 GLY A N 1
ATOM 762 C CA . GLY A 1 95 ? -0.957 2.766 -12.219 1 85.75 95 GLY A CA 1
ATOM 763 C C . GLY A 1 95 ? -2.195 3.592 -11.93 1 85.75 95 GLY A C 1
ATOM 764 O O . GLY A 1 95 ? -2.113 4.812 -11.781 1 85.75 95 GLY A O 1
ATOM 765 N N . ARG A 1 96 ? -3.346 2.953 -11.836 1 84.88 96 ARG A N 1
ATOM 766 C CA . ARG A 1 96 ? -4.602 3.668 -11.625 1 84.88 96 ARG A CA 1
ATOM 767 C C . ARG A 1 96 ? -4.926 3.779 -10.141 1 84.88 96 ARG A C 1
ATOM 769 O O . ARG A 1 96 ? -5.281 4.855 -9.656 1 84.88 96 ARG A O 1
ATOM 776 N N . CYS A 1 97 ? -4.77 2.691 -9.406 1 89.31 97 CYS A N 1
ATOM 777 C CA . CYS A 1 97 ? -5.223 2.734 -8.016 1 89.31 97 CYS A CA 1
ATOM 778 C C . CYS A 1 97 ? -4.051 2.584 -7.055 1 89.31 97 CYS A C 1
ATOM 780 O O . CYS A 1 97 ? -4.227 2.668 -5.836 1 89.31 97 CYS A O 1
ATOM 782 N N . GLY A 1 98 ? -2.902 2.342 -7.609 1 90.69 98 GLY A N 1
ATOM 783 C CA . GLY A 1 98 ? -1.7 2.34 -6.789 1 90.69 98 GLY A CA 1
ATOM 784 C C . GLY A 1 98 ? -1.469 1.022 -6.074 1 90.69 98 GLY A C 1
ATOM 785 O O . GLY A 1 98 ? -0.442 0.838 -5.418 1 90.69 98 GLY A O 1
ATOM 786 N N . SER A 1 99 ? -2.408 0.032 -6.133 1 94 99 SER A N 1
ATOM 787 C CA . SER A 1 99 ? -2.266 -1.243 -5.438 1 94 99 SER A CA 1
ATOM 788 C C . SER A 1 99 ? -1.054 -2.018 -5.945 1 94 99 SER A C 1
ATOM 790 O O . SER A 1 99 ? -0.89 -2.203 -7.152 1 94 99 SER A O 1
ATOM 792 N N . VAL A 1 100 ? -0.211 -2.445 -4.992 1 93.69 100 VAL A N 1
ATOM 793 C CA . VAL A 1 100 ? 0.948 -3.256 -5.352 1 93.69 100 VAL A CA 1
ATOM 794 C C . VAL A 1 100 ? 0.511 -4.695 -5.613 1 93.69 100 VAL A C 1
ATOM 796 O O . VAL A 1 100 ? -0.231 -5.281 -4.816 1 93.69 100 VAL A O 1
ATOM 799 N N . GLY A 1 101 ? 0.962 -5.211 -6.699 1 92.06 101 GLY A N 1
ATOM 800 C CA . GLY A 1 101 ? 0.606 -6.578 -7.047 1 92.06 101 GLY A CA 1
ATOM 801 C C . GLY A 1 101 ? 1.691 -7.582 -6.711 1 92.06 101 GLY A C 1
ATOM 802 O O . GLY A 1 101 ? 1.399 -8.734 -6.387 1 92.06 101 GLY A O 1
ATOM 803 N N . GLY A 1 102 ? 2.969 -7.164 -6.875 1 91.44 102 GLY A N 1
ATOM 804 C CA . GLY A 1 102 ? 4.027 -8.117 -6.598 1 91.44 102 GLY A CA 1
ATOM 805 C C . GLY A 1 102 ? 5.395 -7.648 -7.066 1 91.44 102 GLY A C 1
ATOM 806 O O . GLY A 1 102 ? 5.574 -6.473 -7.391 1 91.44 102 GLY A O 1
ATOM 807 N N . LEU A 1 103 ? 6.25 -8.555 -6.855 1 88.62 103 LEU A N 1
ATOM 808 C CA . LEU A 1 103 ? 7.656 -8.359 -7.203 1 88.62 103 LEU A CA 1
ATOM 809 C C . LEU A 1 103 ? 8.156 -9.5 -8.094 1 88.62 103 LEU A C 1
ATOM 811 O O . LEU A 1 103 ? 7.844 -10.664 -7.844 1 88.62 103 LEU A O 1
ATOM 815 N N . ASP A 1 104 ? 8.766 -9.031 -9.148 1 81.75 104 ASP A N 1
ATOM 816 C CA . ASP A 1 104 ? 9.453 -10 -10 1 81.75 104 ASP A CA 1
ATOM 817 C C . ASP A 1 104 ? 10.945 -10.055 -9.68 1 81.75 104 ASP A C 1
ATOM 819 O O . ASP A 1 104 ? 11.664 -9.086 -9.898 1 81.75 104 ASP A O 1
ATOM 823 N N . PHE A 1 105 ? 11.43 -11.117 -9.031 1 77.44 105 PHE A N 1
ATOM 824 C CA . PHE A 1 105 ? 12.836 -11.258 -8.664 1 77.44 105 PHE A CA 1
ATOM 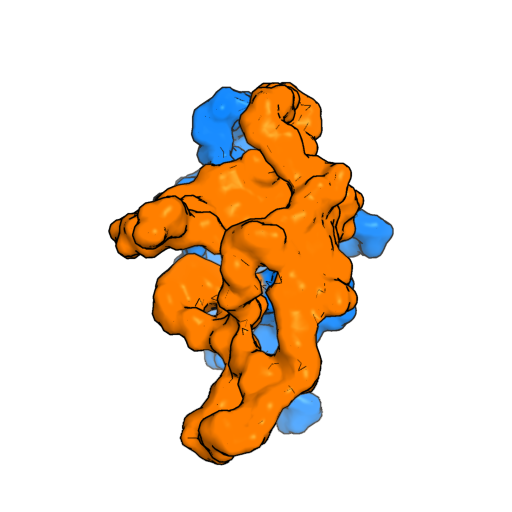825 C C . PHE A 1 105 ? 13.688 -11.539 -9.898 1 77.44 105 PHE A C 1
ATOM 827 O O . PHE A 1 105 ? 14.914 -11.422 -9.852 1 77.44 105 PHE A O 1
ATOM 834 N N . GLY A 1 106 ? 13.109 -11.344 -11.016 1 63.38 106 GLY A N 1
ATOM 835 C CA . GLY A 1 106 ? 13.852 -11.688 -12.219 1 63.38 106 GLY A CA 1
ATOM 836 C C . GLY A 1 106 ? 14.219 -13.156 -12.297 1 63.38 106 GLY A C 1
ATOM 837 O O . GLY A 1 106 ? 13.969 -13.914 -11.359 1 63.38 106 GLY A O 1
ATOM 838 N N . LYS A 1 107 ? 14.523 -13.594 -13.586 1 55.62 107 LYS A N 1
ATOM 839 C CA . LYS A 1 107 ? 15.062 -14.93 -13.812 1 55.62 107 LYS A CA 1
ATOM 840 C C . LYS A 1 107 ? 16.266 -15.195 -12.914 1 55.62 107 LYS A C 1
ATOM 842 O O . LYS A 1 107 ? 17.234 -14.43 -12.914 1 55.62 107 LYS A O 1
ATOM 847 N N . GLN A 1 108 ? 15.938 -15.492 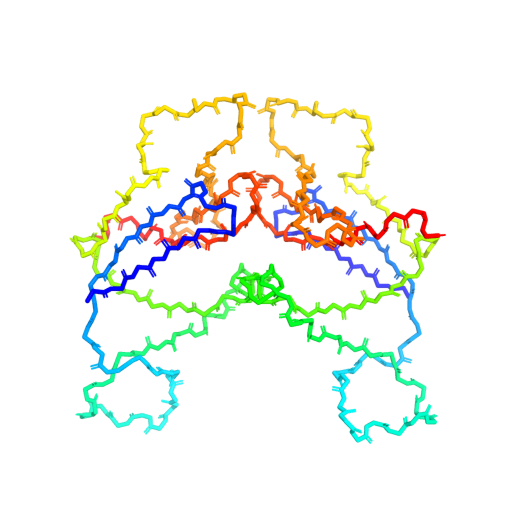-11.547 1 41.78 108 GLN A N 1
ATOM 848 C CA . GLN A 1 108 ? 17.109 -15.969 -10.836 1 41.78 108 GLN A CA 1
ATOM 849 C C . GLN A 1 108 ? 17.719 -17.188 -11.523 1 41.78 108 GLN A C 1
ATOM 851 O O . GLN A 1 108 ? 16.984 -18.031 -12.055 1 41.78 108 GLN A O 1
ATOM 856 N N . THR B 1 1 ? 5.688 18.812 14.562 1 94.81 1 THR B N 1
ATOM 857 C CA . THR B 1 1 ? 5.742 18.719 13.109 1 94.81 1 THR B CA 1
ATOM 858 C C . THR B 1 1 ? 6.348 17.375 12.68 1 94.81 1 THR B C 1
ATOM 860 O O . THR B 1 1 ? 7.391 16.969 13.188 1 94.81 1 THR B O 1
ATOM 863 N N . TYR B 1 2 ? 5.66 16.75 11.82 1 95.19 2 TYR B N 1
ATOM 864 C CA . TYR B 1 2 ? 6.113 15.492 11.234 1 95.19 2 TYR B CA 1
ATOM 865 C C . TYR B 1 2 ? 6.418 15.656 9.75 1 95.19 2 TYR B C 1
ATOM 867 O O . TYR B 1 2 ? 5.715 16.391 9.047 1 95.19 2 TYR B O 1
ATOM 875 N N . THR B 1 3 ? 7.539 14.953 9.352 1 94.81 3 THR B N 1
ATOM 876 C CA . THR B 1 3 ? 7.852 14.906 7.93 1 94.81 3 THR B CA 1
ATOM 877 C C . THR B 1 3 ? 7.609 13.508 7.367 1 94.81 3 THR B C 1
ATOM 879 O O . THR B 1 3 ? 7.832 12.508 8.055 1 94.81 3 THR B O 1
ATOM 882 N N . ALA B 1 4 ? 7.074 13.492 6.062 1 94 4 ALA B N 1
ATOM 883 C CA . ALA B 1 4 ? 6.797 12.227 5.379 1 94 4 ALA B CA 1
ATOM 884 C C . ALA B 1 4 ? 7.176 12.305 3.902 1 94 4 ALA B C 1
ATOM 886 O O . ALA B 1 4 ? 7.27 13.398 3.338 1 94 4 ALA B O 1
ATOM 887 N N . HIS B 1 5 ? 7.48 11.203 3.35 1 93.19 5 HIS B N 1
ATOM 888 C CA . HIS B 1 5 ? 7.754 11.125 1.918 1 93.19 5 HIS B CA 1
ATOM 889 C C . HIS B 1 5 ? 7.449 9.734 1.372 1 93.19 5 HIS B C 1
ATOM 891 O O . HIS B 1 5 ? 7.418 8.758 2.127 1 93.19 5 HIS B O 1
ATOM 897 N N . CYS B 1 6 ? 7.129 9.742 0.06 1 92.75 6 CYS B N 1
ATOM 898 C CA . CYS B 1 6 ? 6.953 8.445 -0.58 1 92.75 6 CYS B CA 1
ATOM 899 C C . CYS B 1 6 ? 8.281 7.691 -0.66 1 92.75 6 CYS B C 1
ATOM 901 O O . CYS B 1 6 ? 9.305 8.18 -0.178 1 92.75 6 CYS B O 1
ATOM 903 N N . HIS B 1 7 ? 8.289 6.492 -1.197 1 92.38 7 HIS B N 1
ATOM 904 C CA . HIS B 1 7 ? 9.484 5.66 -1.161 1 92.38 7 HIS B CA 1
ATOM 905 C C . HIS B 1 7 ? 10.602 6.266 -2 1 92.38 7 HIS B C 1
ATOM 907 O O . HIS B 1 7 ? 11.766 6.242 -1.597 1 92.38 7 HIS B O 1
ATOM 913 N N . CYS B 1 8 ? 10.305 6.77 -3.188 1 88.44 8 CYS B N 1
ATOM 914 C CA . CYS B 1 8 ? 11.32 7.27 -4.113 1 88.44 8 CYS B CA 1
ATOM 915 C C . CYS B 1 8 ? 11.703 8.703 -3.773 1 88.44 8 CYS B C 1
ATOM 917 O O . CYS B 1 8 ? 12.695 9.219 -4.289 1 88.44 8 CYS B O 1
ATOM 919 N N . GLY B 1 9 ? 10.883 9.359 -3.059 1 89.44 9 GLY B N 1
ATOM 920 C CA . GLY B 1 9 ? 11.203 10.727 -2.668 1 89.44 9 GLY B CA 1
ATOM 921 C C . GLY B 1 9 ? 10.531 11.766 -3.537 1 89.44 9 GLY B C 1
ATOM 922 O O . GLY B 1 9 ? 10.68 12.969 -3.301 1 89.44 9 GLY B O 1
ATOM 923 N N . ASP B 1 10 ? 9.727 11.336 -4.52 1 86 10 ASP B N 1
ATOM 924 C CA . ASP B 1 10 ? 9.078 12.281 -5.422 1 86 10 ASP B CA 1
ATOM 925 C C . ASP B 1 10 ? 7.98 13.055 -4.699 1 86 10 ASP B C 1
ATOM 927 O O . ASP B 1 10 ? 7.68 14.195 -5.062 1 86 10 ASP B O 1
ATOM 931 N N . LEU B 1 11 ? 7.305 12.492 -3.76 1 89.06 11 LEU B N 1
ATOM 932 C CA . LEU B 1 11 ? 6.324 13.164 -2.912 1 89.06 11 LEU B CA 1
ATOM 933 C C . LEU B 1 11 ? 6.867 13.359 -1.502 1 89.06 11 LEU B C 1
ATOM 935 O O . LEU B 1 11 ? 7.258 12.391 -0.841 1 89.06 11 LEU B O 1
ATOM 939 N N . CYS B 1 12 ? 6.98 14.609 -1.138 1 91.12 12 CYS B N 1
ATOM 940 C CA . CYS B 1 12 ? 7.426 14.992 0.195 1 91.12 12 CYS B CA 1
ATOM 941 C C . CYS B 1 12 ? 6.469 16 0.819 1 91.12 12 CYS B C 1
ATOM 943 O O . CYS B 1 12 ? 6.047 16.953 0.161 1 91.12 12 CYS B O 1
ATOM 945 N N . TRP B 1 13 ? 6.051 15.734 2.043 1 90.56 13 TRP B N 1
ATOM 946 C CA . TRP B 1 13 ? 5.145 16.656 2.721 1 90.56 13 TRP B CA 1
ATOM 947 C C . TRP B 1 13 ? 5.406 16.672 4.223 1 90.56 13 TRP B C 1
ATOM 949 O O . TRP B 1 13 ? 6.148 15.828 4.738 1 90.56 13 TRP B O 1
ATOM 959 N N . SER B 1 14 ? 4.953 17.641 4.883 1 93.88 14 SER B N 1
ATOM 960 C CA . SER B 1 14 ? 4.965 17.75 6.34 1 93.88 14 SER B CA 1
ATOM 961 C C . SER B 1 14 ? 3.568 18.031 6.887 1 93.88 14 SER B C 1
ATOM 963 O O . SER B 1 14 ? 2.691 18.484 6.156 1 93.88 14 SER B O 1
ATOM 965 N N . PHE B 1 15 ? 3.342 17.641 8.141 1 93.56 15 PHE B N 1
ATOM 966 C CA . PHE B 1 15 ? 2.078 17.938 8.805 1 93.56 15 PHE B CA 1
ATOM 967 C C . PHE B 1 15 ? 2.287 18.125 10.305 1 93.56 15 PHE B C 1
ATOM 969 O O . PHE B 1 15 ? 3.295 17.688 10.859 1 93.56 15 PHE B O 1
ATOM 976 N N . GLU B 1 16 ? 1.304 18.844 10.883 1 95.5 16 GLU B N 1
ATOM 977 C CA . GLU B 1 16 ? 1.376 19.141 12.305 1 95.5 16 GLU B CA 1
ATOM 978 C C . GLU B 1 16 ? 0.333 18.344 13.086 1 95.5 16 GLU B C 1
ATOM 980 O O . GLU B 1 16 ? -0.855 18.375 12.766 1 95.5 16 GLU B O 1
ATOM 985 N N . LEU B 1 17 ? 0.786 17.625 14.109 1 94.25 17 LEU B N 1
ATOM 986 C CA . LEU B 1 17 ? -0.039 16.906 15.078 1 94.25 17 LEU B CA 1
ATOM 987 C C . LEU B 1 17 ? 0.619 16.906 16.453 1 94.25 17 LEU B C 1
ATOM 989 O O . LEU B 1 17 ? 1.848 16.875 16.562 1 94.25 17 LEU B O 1
ATOM 993 N N . SER B 1 18 ? -0.274 16.938 17.469 1 90.94 18 SER B N 1
ATOM 994 C CA . SER B 1 18 ? 0.263 16.844 18.812 1 90.94 18 SER B CA 1
ATOM 995 C C . SER B 1 18 ? 0.654 15.406 19.156 1 90.94 18 SER B C 1
ATOM 997 O O . SER B 1 18 ? -0.163 14.484 19.047 1 90.94 18 SER B O 1
ATOM 999 N N . PRO B 1 19 ? 1.832 15.148 19.531 1 89.12 19 PRO B N 1
ATOM 1000 C CA . PRO B 1 19 ? 2.24 13.805 19.953 1 89.12 19 PRO B CA 1
ATOM 1001 C C . PRO B 1 19 ? 1.724 13.438 21.344 1 89.12 19 PRO B C 1
ATOM 1003 O O . PRO B 1 19 ? 1.287 14.312 22.094 1 89.12 19 PRO B O 1
ATOM 1006 N N . PRO B 1 20 ? 1.632 12.156 21.797 1 89.75 20 PRO B N 1
ATOM 1007 C CA . PRO B 1 20 ? 2.113 11.008 21.031 1 89.75 20 PRO B CA 1
ATOM 1008 C C . PRO B 1 20 ? 1.037 10.406 20.125 1 89.75 20 PRO B C 1
ATOM 1010 O O . PRO B 1 20 ? -0.157 10.578 20.391 1 89.75 20 PRO B O 1
ATOM 1013 N N . LEU B 1 21 ? 1.471 9.781 19 1 89.19 21 LEU B N 1
ATOM 1014 C CA . LEU B 1 21 ? 0.601 8.984 18.141 1 89.19 21 LEU B CA 1
ATOM 1015 C C . LEU B 1 21 ? 0.522 7.543 18.625 1 89.19 21 LEU B C 1
ATOM 1017 O O . LEU B 1 21 ? 1.547 6.93 18.938 1 89.19 21 LEU B O 1
ATOM 1021 N N . TRP B 1 22 ? -0.662 7.16 18.781 1 86.56 22 TRP B N 1
ATOM 1022 C CA . TRP B 1 22 ? -0.794 5.77 19.203 1 86.56 22 TRP B CA 1
ATOM 1023 C C . TRP B 1 22 ? -2.006 5.117 18.547 1 86.56 22 TRP B C 1
ATOM 1025 O O . TRP B 1 22 ? -3.012 5.781 18.281 1 86.56 22 TRP B O 1
ATOM 1035 N N . LEU B 1 23 ? -1.747 3.789 18.234 1 81.81 23 LEU B N 1
ATOM 1036 C CA . LEU B 1 23 ? -2.873 3.047 17.688 1 81.81 23 LEU B CA 1
ATOM 1037 C C . LEU B 1 23 ? -4.094 3.15 18.594 1 81.81 23 LEU B C 1
ATOM 1039 O O . LEU B 1 23 ? -3.973 3.078 19.812 1 81.81 23 LEU B O 1
ATOM 1043 N N . GLN B 1 24 ? -5.094 3.539 17.953 1 70.38 24 GLN B N 1
ATOM 1044 C CA . GLN B 1 24 ? -6.324 3.662 18.734 1 70.38 24 GLN B CA 1
ATOM 1045 C C . GLN B 1 24 ? -6.75 2.312 19.297 1 70.38 24 GLN B C 1
ATOM 1047 O O . GLN B 1 24 ? -6.934 1.349 18.547 1 70.38 24 GLN B O 1
ATOM 1052 N N . SER B 1 25 ? -6.496 2.227 20.578 1 65.25 25 SER B N 1
ATOM 1053 C CA . SER B 1 25 ? -7.055 1.057 21.25 1 65.25 25 SER B CA 1
ATOM 1054 C C . SER B 1 25 ? -8.414 1.368 21.859 1 65.25 25 SER B C 1
ATOM 1056 O O . SER B 1 25 ? -8.719 2.523 22.172 1 65.25 25 SER B O 1
ATOM 1058 N N . ALA B 1 26 ? -9.266 0.398 21.75 1 64.06 26 ALA B N 1
ATOM 1059 C CA . ALA B 1 26 ? -10.57 0.51 22.406 1 64.06 26 ALA B CA 1
ATOM 1060 C C . ALA B 1 26 ? -10.43 1.018 23.844 1 64.06 26 ALA B C 1
ATOM 1062 O O . ALA B 1 26 ? -11.359 1.618 24.375 1 64.06 26 ALA B O 1
ATOM 1063 N N . GLN B 1 27 ? -9.422 0.821 24.391 1 63.34 27 GLN B N 1
ATOM 1064 C CA . GLN B 1 27 ? -9.242 1.118 25.812 1 63.34 27 GLN B CA 1
ATOM 1065 C C . GLN B 1 27 ? -8.531 2.453 26.016 1 63.34 27 GLN B C 1
ATOM 1067 O O . GLN B 1 27 ? -8.156 2.803 27.125 1 63.34 27 GLN B O 1
ATOM 1072 N N . GLN B 1 28 ? -8.367 3.061 24.953 1 64 28 GLN B N 1
ATOM 1073 C CA . GLN B 1 28 ? -7.617 4.301 25.125 1 64 28 GLN B CA 1
ATOM 1074 C C . GLN B 1 28 ? -8.43 5.328 25.906 1 64 28 GLN B C 1
ATOM 1076 O O . GLN B 1 28 ? -9.617 5.531 25.641 1 64 28 GLN B O 1
ATOM 1081 N N . ASN B 1 29 ? -7.816 5.684 26.984 1 63.09 29 ASN B N 1
ATOM 1082 C CA . ASN B 1 29 ? -8.398 6.707 27.844 1 63.09 29 ASN B CA 1
ATOM 1083 C C . ASN B 1 29 ? -8.484 8.055 27.141 1 63.09 29 ASN B C 1
ATOM 1085 O O . ASN B 1 29 ? -7.516 8.492 26.516 1 63.09 29 ASN B O 1
ATOM 1089 N N . LYS B 1 30 ? -9.672 8.641 26.984 1 65.56 30 LYS B N 1
ATOM 1090 C CA . LYS B 1 30 ? -9.969 9.914 26.328 1 65.56 30 LYS B CA 1
ATOM 1091 C C . LYS B 1 30 ? -9.094 11.031 26.891 1 65.56 30 LYS B C 1
ATOM 1093 O O . LYS B 1 30 ? -8.828 12.016 26.203 1 65.56 30 LYS B O 1
ATOM 1098 N N . ASP B 1 31 ? -8.742 10.812 28.094 1 70.12 31 ASP B N 1
ATOM 1099 C CA . ASP B 1 31 ? -7.996 11.859 28.766 1 70.12 31 ASP B CA 1
ATOM 1100 C C . ASP B 1 31 ? -6.527 11.852 28.359 1 70.12 31 ASP B C 1
ATOM 1102 O O . ASP B 1 31 ? -5.793 12.805 28.641 1 70.12 31 ASP B O 1
ATOM 1106 N N . GLU B 1 32 ? -6.184 10.789 27.812 1 72.44 32 GLU B N 1
ATOM 1107 C CA . GLU B 1 32 ? -4.793 10.727 27.375 1 72.44 32 GLU B CA 1
ATOM 1108 C C . GLU B 1 32 ? -4.582 11.539 26.094 1 72.44 32 GLU B C 1
ATOM 1110 O O . GLU B 1 32 ? -5.414 11.508 25.188 1 72.44 32 GLU B O 1
ATOM 1115 N N . GLN B 1 33 ? -3.805 12.578 26.219 1 82.19 33 GLN B N 1
ATOM 1116 C CA . GLN B 1 33 ? -3.471 13.445 25.094 1 82.19 33 GLN B CA 1
ATOM 1117 C C . GLN B 1 33 ? -2.768 12.664 23.984 1 82.19 33 GLN B C 1
ATOM 1119 O O . GLN B 1 33 ? -1.568 12.836 23.766 1 82.19 33 GLN B O 1
ATOM 1124 N N . ILE B 1 34 ? -3.314 11.578 23.516 1 83.94 34 ILE B N 1
ATOM 1125 C CA . ILE B 1 34 ? -2.785 10.742 22.453 1 83.94 34 ILE B CA 1
ATOM 1126 C C . ILE B 1 34 ? -3.555 11.008 21.156 1 83.94 34 ILE B C 1
ATOM 1128 O O . ILE B 1 34 ? -4.785 11.117 21.172 1 83.94 34 ILE B O 1
ATOM 1132 N N . TYR B 1 35 ? -2.713 11.188 20.109 1 90 35 TYR B N 1
ATOM 1133 C CA . TYR B 1 35 ? -3.361 11.25 18.797 1 90 35 TYR B CA 1
ATOM 1134 C C . TYR B 1 35 ? -3.553 9.852 18.219 1 90 35 TYR B C 1
ATOM 1136 O O . TYR B 1 35 ? -2.59 9.094 18.078 1 90 35 TYR B O 1
ATOM 1144 N N . PRO B 1 36 ? -4.727 9.578 17.812 1 90.12 36 PRO B N 1
ATOM 1145 C CA . PRO B 1 36 ? -4.98 8.203 17.375 1 90.12 36 PRO B CA 1
ATOM 1146 C C . PRO B 1 36 ? -4.445 7.914 15.977 1 90.12 36 PRO B C 1
ATOM 1148 O O . PRO B 1 36 ? -4.625 8.727 15.062 1 90.12 36 PRO B O 1
ATOM 1151 N N . VAL B 1 37 ? -3.791 6.797 15.906 1 93.56 37 VAL B N 1
ATOM 1152 C CA . VAL B 1 37 ? -3.529 6.172 14.609 1 93.56 37 VAL B CA 1
ATOM 1153 C C . VAL B 1 37 ? -4.656 5.203 14.266 1 93.56 37 VAL B C 1
ATOM 1155 O O . VAL B 1 37 ? -5.016 4.344 15.078 1 93.56 37 VAL B O 1
ATOM 1158 N N . THR B 1 38 ? -5.207 5.363 13.055 1 91.25 38 THR B N 1
ATOM 1159 C CA . THR B 1 38 ? -6.41 4.629 12.68 1 91.25 38 THR B CA 1
ATOM 1160 C C . THR B 1 38 ? -6.094 3.574 11.625 1 91.25 38 THR B C 1
ATOM 1162 O O . THR B 1 38 ? -5.324 3.83 10.695 1 91.25 38 THR B O 1
ATOM 1165 N N . GLN B 1 39 ? -6.695 2.438 11.891 1 92.56 39 GLN B N 1
ATOM 1166 C CA . GLN B 1 39 ? -6.773 1.43 10.844 1 92.56 39 GLN B CA 1
ATOM 1167 C C . GLN B 1 39 ? -8.172 1.367 10.242 1 92.56 39 GLN B C 1
ATOM 1169 O O . GLN B 1 39 ? -9.062 0.714 10.789 1 92.56 39 GLN B O 1
ATOM 1174 N N . CYS B 1 40 ? -8.312 2.084 9.125 1 88.75 40 CYS B N 1
ATOM 1175 C CA . CYS B 1 40 ? -9.617 2.143 8.477 1 88.75 40 CYS B CA 1
ATOM 1176 C C . CYS B 1 40 ? -10.016 0.779 7.922 1 88.75 40 CYS B C 1
ATOM 1178 O O . CYS B 1 40 ? -9.164 0.029 7.441 1 88.75 40 CYS B O 1
ATOM 1180 N N . GLY B 1 41 ? -11.258 0.469 7.832 1 88 41 GLY B N 1
ATOM 1181 C CA . GLY B 1 41 ? -11.742 -0.838 7.422 1 88 41 GLY B CA 1
ATOM 1182 C C . GLY B 1 41 ? -12.242 -0.868 5.988 1 88 41 GLY B C 1
ATOM 1183 O O . GLY B 1 41 ? -12.812 -1.868 5.543 1 88 41 GLY B O 1
ATOM 1184 N N . CYS B 1 42 ? -12.062 0.146 5.312 1 90.75 42 CYS B N 1
ATOM 1185 C CA . CYS B 1 42 ? -12.516 0.118 3.924 1 90.75 42 CYS B CA 1
ATOM 1186 C C . CYS B 1 42 ? -11.578 -0.726 3.064 1 90.75 42 CYS B C 1
ATOM 1188 O O . CYS B 1 42 ? -10.461 -1.047 3.482 1 90.75 42 CYS B O 1
ATOM 1190 N N . SER B 1 43 ? -12.023 -1.103 1.812 1 92.62 43 SER B N 1
ATOM 1191 C CA . SER B 1 43 ? -11.281 -2.041 0.976 1 92.62 43 SER B CA 1
ATOM 1192 C C . SER B 1 43 ? -9.961 -1.439 0.503 1 92.62 43 SER B C 1
ATOM 1194 O O . SER B 1 43 ? -8.977 -2.154 0.339 1 92.62 43 SER B O 1
ATOM 1196 N N . PHE B 1 44 ? -9.898 -0.137 0.28 1 93.44 44 PHE B N 1
ATOM 1197 C CA . PHE B 1 44 ? -8.664 0.495 -0.186 1 93.44 44 PHE B CA 1
ATOM 1198 C C . PHE B 1 44 ? -7.59 0.443 0.891 1 93.44 44 PHE B C 1
ATOM 1200 O O . PHE B 1 44 ? -6.461 0.022 0.627 1 93.44 44 PHE B O 1
ATOM 1207 N N . CYS B 1 45 ? -7.926 0.851 2.076 1 93.81 45 CYS B N 1
ATOM 1208 C CA . CYS B 1 45 ? -6.953 0.861 3.164 1 93.81 45 CYS B CA 1
ATOM 1209 C C . CYS B 1 45 ? -6.484 -0.551 3.488 1 93.81 45 CYS B C 1
ATOM 1211 O O . CYS B 1 45 ? -5.312 -0.763 3.803 1 93.81 45 CYS B O 1
ATOM 1213 N N . ALA B 1 46 ? -7.453 -1.521 3.449 1 92.94 46 ALA B N 1
ATOM 1214 C CA . ALA B 1 46 ? -7.074 -2.908 3.701 1 92.94 46 ALA B CA 1
ATOM 1215 C C . ALA B 1 46 ? -6.07 -3.4 2.66 1 92.94 46 ALA B C 1
ATOM 1217 O O . ALA B 1 46 ? -5.078 -4.047 3.002 1 92.94 46 ALA B O 1
ATOM 1218 N N . ARG B 1 47 ? -6.289 -3.068 1.451 1 93.38 47 ARG B N 1
ATOM 1219 C CA . ARG B 1 47 ? -5.445 -3.514 0.349 1 93.38 47 ARG B CA 1
ATOM 1220 C C . ARG B 1 47 ? -4.062 -2.871 0.423 1 93.38 47 ARG B C 1
ATOM 1222 O O . ARG B 1 47 ? -3.062 -3.492 0.06 1 93.38 47 ARG B O 1
ATOM 1229 N N . HIS B 1 48 ? -3.992 -1.668 0.873 1 95.56 48 HIS B N 1
ATOM 1230 C CA . HIS B 1 48 ? -2.742 -0.916 0.89 1 95.56 48 HIS B CA 1
ATOM 1231 C C . HIS B 1 48 ? -2.061 -1.01 2.25 1 95.56 48 HIS B C 1
ATOM 1233 O O . HIS B 1 48 ? -0.984 -0.445 2.451 1 95.56 48 HIS B O 1
ATOM 1239 N N . GLY B 1 49 ? -2.682 -1.712 3.225 1 94.44 49 GLY B N 1
ATOM 1240 C CA . GLY B 1 49 ? -2.102 -1.824 4.555 1 94.44 49 GLY B CA 1
ATOM 1241 C C . GLY B 1 49 ? -1.922 -0.484 5.242 1 94.44 49 GLY B C 1
ATOM 1242 O O . GLY B 1 49 ? -0.921 -0.261 5.926 1 94.44 49 GLY B O 1
ATOM 1243 N N . ILE B 1 50 ? -2.875 0.4 5.133 1 94.56 50 ILE B N 1
ATOM 1244 C CA . ILE B 1 50 ? -2.709 1.787 5.555 1 94.56 50 ILE B CA 1
ATOM 1245 C C . ILE B 1 50 ? -3.016 1.915 7.047 1 94.56 50 ILE B C 1
ATOM 1247 O O . ILE B 1 50 ? -4.043 1.425 7.516 1 94.56 50 ILE B O 1
ATOM 1251 N N . LEU B 1 51 ? -2.119 2.506 7.762 1 94.5 51 LEU B N 1
ATOM 1252 C CA . LEU B 1 51 ? -2.352 3.162 9.047 1 94.5 51 LEU B CA 1
ATOM 1253 C C . LEU B 1 51 ? -2.338 4.68 8.891 1 94.5 51 LEU B C 1
ATOM 1255 O O . LEU B 1 51 ? -1.436 5.234 8.25 1 94.5 51 LEU B O 1
ATOM 1259 N N . SER B 1 52 ? -3.398 5.324 9.453 1 93.25 52 SER B N 1
ATOM 1260 C CA . SER B 1 52 ? -3.527 6.73 9.078 1 93.25 52 SER B CA 1
ATOM 1261 C C . SER B 1 52 ? -3.699 7.617 10.305 1 93.25 52 SER B C 1
ATOM 1263 O O . SER B 1 52 ? -4.184 7.164 11.344 1 93.25 52 SER B O 1
ATOM 1265 N N . VAL B 1 53 ? -3.229 8.828 10.195 1 94 53 VAL B N 1
ATOM 1266 C CA . VAL B 1 53 ? -3.584 9.961 11.047 1 94 53 VAL B CA 1
ATOM 1267 C C . VAL B 1 53 ? -4.32 11.016 10.234 1 94 53 VAL B C 1
ATOM 1269 O O . VAL B 1 53 ? -4.223 11.039 9 1 94 53 VAL B O 1
ATOM 1272 N N . HIS B 1 54 ? -5.086 11.906 10.922 1 91.69 54 HIS B N 1
ATOM 1273 C CA . HIS B 1 54 ? -5.988 12.797 10.203 1 91.69 54 HIS B CA 1
ATOM 1274 C C . HIS B 1 54 ? -5.785 14.25 10.633 1 91.69 54 HIS B C 1
ATOM 1276 O O . HIS B 1 54 ? -6.648 14.836 11.281 1 91.69 54 HIS B O 1
ATOM 1282 N N . PRO B 1 55 ? -4.676 14.836 10.242 1 92.69 55 PRO B N 1
ATOM 1283 C CA . PRO B 1 55 ? -4.504 16.266 10.5 1 92.69 55 PRO B CA 1
ATOM 1284 C C . PRO B 1 55 ? -5.457 17.141 9.68 1 92.69 55 PRO B C 1
ATOM 1286 O O . PRO B 1 55 ? -5.977 16.688 8.656 1 92.69 55 PRO B O 1
ATOM 1289 N N . GLN B 1 56 ? -5.684 18.391 10.188 1 91.12 56 GLN B N 1
ATOM 1290 C CA . GLN B 1 56 ? -6.414 19.344 9.375 1 91.12 56 GLN B CA 1
ATOM 1291 C C . GLN B 1 56 ? -5.637 19.703 8.109 1 91.12 56 GLN B C 1
ATOM 1293 O O . GLN B 1 56 ? -4.406 19.75 8.125 1 91.12 56 GLN B O 1
ATOM 1298 N N . ALA B 1 57 ? -6.375 19.938 7.062 1 88.44 57 ALA B N 1
ATOM 1299 C CA . ALA B 1 57 ? -5.754 20.266 5.781 1 88.44 57 ALA B CA 1
ATOM 1300 C C . ALA B 1 57 ? -4.75 21.406 5.93 1 88.44 57 ALA B C 1
ATOM 1302 O O . ALA B 1 57 ? -3.684 21.391 5.316 1 88.44 57 ALA B O 1
ATOM 1303 N N . ARG B 1 58 ? -5.113 22.406 6.781 1 89.12 58 ARG B N 1
ATOM 1304 C CA . ARG B 1 58 ? -4.277 23.578 6.961 1 89.12 58 ARG B CA 1
ATOM 1305 C C . ARG B 1 58 ? -2.951 23.219 7.625 1 89.12 58 ARG B C 1
ATOM 1307 O O . ARG B 1 58 ? -2.008 24 7.617 1 89.12 58 ARG B O 1
ATOM 1314 N N . SER B 1 59 ? -2.924 22.062 8.227 1 92.81 59 SER B N 1
ATOM 1315 C CA . SER B 1 59 ? -1.734 21.625 8.953 1 92.81 59 SER B CA 1
ATOM 1316 C C . SER B 1 59 ? -0.815 20.797 8.062 1 92.81 59 SER B C 1
ATOM 1318 O O . SER B 1 59 ? 0.177 20.234 8.539 1 92.81 59 SER B O 1
ATOM 1320 N N . ILE B 1 60 ? -1.15 20.625 6.793 1 90.31 60 ILE B N 1
ATOM 1321 C CA . ILE B 1 60 ? -0.35 19.844 5.855 1 90.31 60 ILE B CA 1
ATOM 1322 C C . ILE B 1 60 ? 0.33 20.766 4.859 1 90.31 60 ILE B C 1
ATOM 1324 O O . ILE B 1 60 ? -0.306 21.672 4.312 1 90.31 60 ILE B O 1
ATOM 1328 N N . ARG B 1 61 ? 1.614 20.578 4.664 1 88.69 61 ARG B N 1
ATOM 1329 C CA . ARG B 1 61 ? 2.4 21.328 3.686 1 88.69 61 ARG B CA 1
ATOM 1330 C C . ARG B 1 61 ? 3.154 20.375 2.758 1 88.69 61 ARG B C 1
ATOM 1332 O O . ARG B 1 61 ? 3.926 19.531 3.217 1 88.69 61 ARG B O 1
ATOM 1339 N N . PHE B 1 62 ? 2.885 20.453 1.469 1 85.31 62 PHE B N 1
ATOM 1340 C CA . PHE B 1 62 ? 3.646 19.672 0.495 1 85.31 62 PHE B CA 1
ATOM 1341 C C . PHE B 1 62 ? 4.961 20.375 0.163 1 85.31 62 PHE B C 1
ATOM 1343 O O . PHE B 1 62 ? 4.992 21.578 -0.062 1 85.31 62 PHE B O 1
ATOM 1350 N N . LEU B 1 63 ? 5.961 19.688 0.215 1 80.81 63 LEU B N 1
ATOM 1351 C CA . LEU B 1 63 ? 7.293 20.203 -0.095 1 80.81 63 LEU B CA 1
ATOM 1352 C C . LEU B 1 63 ? 7.668 19.891 -1.54 1 80.81 63 LEU B C 1
ATOM 1354 O O . LEU B 1 63 ? 8.32 20.703 -2.201 1 80.81 63 LEU B O 1
ATOM 1358 N N . THR B 1 64 ? 7.57 18.75 -1.995 1 69.06 64 THR B N 1
ATOM 1359 C CA . THR B 1 64 ? 7.668 18.344 -3.393 1 69.06 64 THR B CA 1
ATOM 1360 C C . THR B 1 64 ? 6.453 17.516 -3.801 1 69.06 64 THR B C 1
ATOM 1362 O O . THR B 1 64 ? 5.887 16.781 -2.98 1 69.06 64 THR B O 1
ATOM 1365 N N . GLY B 1 65 ? 6.051 17.625 -5.082 1 55.41 65 GLY B N 1
ATOM 1366 C CA . GLY B 1 65 ? 4.98 16.781 -5.594 1 55.41 65 GLY B CA 1
ATOM 1367 C C . GLY B 1 65 ? 3.611 17.422 -5.496 1 55.41 65 GLY B C 1
ATOM 1368 O O . GLY B 1 65 ? 2.605 16.797 -5.852 1 55.41 65 GLY B O 1
ATOM 1369 N N . ARG B 1 66 ? 3.525 18.609 -4.582 1 54.09 66 ARG B N 1
ATOM 1370 C CA . ARG B 1 66 ? 2.207 19.219 -4.438 1 54.09 66 ARG B CA 1
ATOM 1371 C C . ARG B 1 66 ? 1.772 19.891 -5.73 1 54.09 66 ARG B C 1
ATOM 1373 O O . ARG B 1 66 ? 0.637 20.359 -5.844 1 54.09 66 ARG B O 1
ATOM 1380 N N . SER B 1 67 ? 2.77 20.531 -6.477 1 46.41 67 SER B N 1
ATOM 1381 C CA . SER B 1 67 ? 2.148 21.531 -7.344 1 46.41 67 SER B CA 1
ATOM 1382 C C . SER B 1 67 ? 0.918 20.953 -8.047 1 46.41 67 SER B C 1
ATOM 1384 O O . SER B 1 67 ? 0.965 19.859 -8.602 1 46.41 67 SER B O 1
ATOM 1386 N N . ASP B 1 68 ? -0.223 21.328 -7.438 1 44.69 68 ASP B N 1
ATOM 1387 C CA . ASP B 1 68 ? -1.459 21.188 -8.203 1 44.69 68 ASP B CA 1
ATOM 1388 C C . ASP B 1 68 ? -1.173 21.109 -9.695 1 44.69 68 ASP B C 1
ATOM 1390 O O . ASP B 1 68 ? -2.002 20.609 -10.469 1 44.69 68 ASP B O 1
ATOM 1394 N N . ASP B 1 69 ? -0.306 22.219 -10.219 1 41.56 69 ASP B N 1
ATOM 1395 C CA . ASP B 1 69 ? -0.214 22.531 -11.641 1 41.56 69 ASP B CA 1
ATOM 1396 C C . ASP B 1 69 ? 0.318 21.344 -12.438 1 41.56 69 ASP B C 1
ATOM 1398 O O . ASP B 1 69 ? -0.198 21.031 -13.508 1 41.56 69 ASP B O 1
ATOM 1402 N N . GLU B 1 70 ? 1.902 21.266 -12.547 1 40.88 70 GLU B N 1
ATOM 1403 C CA . GLU B 1 70 ? 2.416 20.641 -13.766 1 40.88 70 GLU B CA 1
ATOM 1404 C C . GLU B 1 70 ? 2.326 19.125 -13.688 1 40.88 70 GLU B C 1
ATOM 1406 O O . GLU B 1 70 ? 2.939 18.5 -12.812 1 40.88 70 GLU B O 1
ATOM 1411 N N . LYS B 1 71 ? 1.269 18.578 -13.875 1 42.12 71 LYS B N 1
ATOM 1412 C CA . LYS B 1 71 ? 1.057 17.219 -14.375 1 42.12 71 LYS B CA 1
ATOM 1413 C C . LYS B 1 71 ? 2.186 16.797 -15.312 1 42.12 71 LYS B C 1
ATOM 1415 O O . LYS B 1 71 ? 2.418 17.438 -16.344 1 42.12 71 LYS B O 1
ATOM 1420 N N . ASP B 1 72 ? 3.51 16.688 -15.039 1 38.31 72 ASP B N 1
ATOM 1421 C CA . ASP B 1 72 ? 4.254 16.219 -16.203 1 38.31 72 ASP B CA 1
ATOM 1422 C C . ASP B 1 72 ? 3.73 14.867 -16.672 1 38.31 72 ASP B C 1
ATOM 1424 O O . ASP B 1 72 ? 3.785 13.875 -15.938 1 38.31 72 ASP B O 1
ATOM 1428 N N . GLU B 1 73 ? 2.889 14.93 -17.625 1 39.47 73 GLU B N 1
ATOM 1429 C CA . GLU B 1 73 ? 2.203 13.875 -18.359 1 39.47 73 GLU B CA 1
ATOM 1430 C C . GLU B 1 73 ? 3.092 12.648 -18.531 1 39.47 73 GLU B C 1
ATOM 1432 O O . GLU B 1 73 ? 2.596 11.531 -18.672 1 39.47 73 GLU B O 1
ATOM 1437 N N . VAL B 1 74 ? 4.289 13.008 -18.891 1 35.88 74 VAL B N 1
ATOM 1438 C CA . VAL B 1 74 ? 5.262 12.094 -19.484 1 35.88 74 VAL B CA 1
ATOM 1439 C C . VAL B 1 74 ? 6.066 11.414 -18.391 1 35.88 74 VAL B C 1
ATOM 1441 O O . VAL B 1 74 ? 6.285 10.203 -18.438 1 35.88 74 VAL B O 1
ATOM 1444 N N . SER B 1 75 ? 6.973 12.352 -17.625 1 41.88 75 SER B N 1
ATOM 1445 C CA . SER B 1 75 ? 8.055 11.883 -16.766 1 41.88 75 SER B CA 1
ATOM 1446 C C . SER B 1 75 ? 7.52 11.211 -15.508 1 41.88 75 SER B C 1
ATOM 1448 O O . SER B 1 75 ? 8.289 10.656 -14.727 1 41.88 75 SER B O 1
ATOM 1450 N N . GLY B 1 76 ? 6.227 10.93 -15.109 1 43.38 76 GLY B N 1
ATOM 1451 C CA . GLY B 1 76 ? 5.582 10.086 -14.109 1 43.38 76 GLY B CA 1
ATOM 1452 C C . GLY B 1 76 ? 5.715 10.625 -12.703 1 43.38 76 GLY B C 1
ATOM 1453 O O . GLY B 1 76 ? 5.574 9.875 -11.727 1 43.38 76 GLY B O 1
ATOM 1454 N N . LYS B 1 77 ? 6.32 11.531 -12.328 1 52 77 LYS B N 1
ATOM 1455 C CA . LYS B 1 77 ? 6.699 12.094 -11.039 1 52 77 LYS B CA 1
ATOM 1456 C C . LYS B 1 77 ? 5.477 12.297 -10.148 1 52 77 LYS B C 1
ATOM 1458 O O . LYS B 1 77 ? 5.57 12.922 -9.086 1 52 77 LYS B O 1
ATOM 1463 N N . ARG B 1 78 ? 4.031 11.914 -10.633 1 60.16 78 ARG B N 1
ATOM 1464 C CA . ARG B 1 78 ? 2.73 12.562 -10.516 1 60.16 78 ARG B CA 1
ATOM 1465 C C . ARG B 1 78 ? 1.942 12 -9.336 1 60.16 78 ARG B C 1
ATOM 1467 O O . ARG B 1 78 ? 2.055 10.812 -9.023 1 60.16 78 ARG B O 1
ATOM 1474 N N . LYS B 1 79 ? 1.983 12.852 -8.273 1 65.94 79 LYS B N 1
ATOM 1475 C CA . LYS B 1 79 ? 0.828 12.547 -7.434 1 65.94 79 LYS B CA 1
ATOM 1476 C C . LYS B 1 79 ? -0.359 12.086 -8.281 1 65.94 79 LYS B C 1
ATOM 1478 O O . LYS B 1 79 ? -0.809 12.812 -9.164 1 65.94 79 LYS B O 1
ATOM 1483 N N . THR B 1 80 ? -0.506 10.891 -8.258 1 76.38 80 THR B N 1
ATOM 1484 C CA . THR B 1 80 ? -1.675 10.336 -8.93 1 76.38 80 THR B CA 1
ATOM 1485 C C . THR B 1 80 ? -2.865 10.266 -7.98 1 76.38 80 THR B C 1
ATOM 1487 O O . THR B 1 80 ? -2.697 10.016 -6.781 1 76.38 80 THR B O 1
ATOM 1490 N N . ARG B 1 81 ? -3.936 10.711 -8.469 1 79.44 81 ARG B N 1
ATOM 1491 C CA . ARG B 1 81 ? -5.152 10.695 -7.664 1 79.44 81 ARG B CA 1
ATOM 1492 C C . ARG B 1 81 ? -6.062 9.539 -8.07 1 79.44 81 ARG B C 1
ATOM 1494 O O . ARG B 1 81 ? -6.113 9.164 -9.242 1 79.44 81 ARG B O 1
ATOM 1501 N N . TYR B 1 82 ? -6.742 9.023 -7.039 1 79.81 82 TYR B N 1
ATOM 1502 C CA . TYR B 1 82 ? -7.645 7.895 -7.242 1 79.81 82 TYR B CA 1
ATOM 1503 C C . TYR B 1 82 ? -8.883 8.023 -6.359 1 79.81 82 TYR B C 1
ATOM 1505 O O . TYR B 1 82 ? -8.766 8.211 -5.148 1 79.81 82 TYR B O 1
ATOM 1513 N N . LYS B 1 83 ? -10.023 7.941 -6.965 1 77.38 83 LYS B N 1
ATOM 1514 C CA . LYS B 1 83 ? -11.297 8 -6.254 1 77.38 83 LYS B CA 1
ATOM 1515 C C . LYS B 1 83 ? -11.875 6.605 -6.047 1 77.38 83 LYS B C 1
ATOM 1517 O O . LYS B 1 83 ? -11.969 5.82 -6.988 1 77.38 83 LYS B O 1
ATOM 1522 N N . THR B 1 84 ? -12.18 6.391 -4.719 1 81.56 84 THR B N 1
ATOM 1523 C CA . THR B 1 84 ? -12.852 5.137 -4.41 1 81.56 84 THR B CA 1
ATOM 1524 C C . THR B 1 84 ? -14.367 5.297 -4.512 1 81.56 84 THR B C 1
ATOM 1526 O O . THR B 1 84 ? -14.867 6.406 -4.711 1 81.56 84 THR B O 1
ATOM 1529 N N . GLY B 1 85 ? -14.992 4.184 -4.648 1 69.38 85 GLY B N 1
ATOM 1530 C CA . GLY B 1 85 ? -16.453 4.211 -4.723 1 69.38 85 GLY B CA 1
ATOM 1531 C C . GLY B 1 85 ? -17.094 4.867 -3.514 1 69.38 85 GLY B C 1
ATOM 1532 O O . GLY B 1 85 ? -18.25 5.305 -3.58 1 69.38 85 GLY B O 1
ATOM 1533 N N . CYS B 1 86 ? -16.469 4.898 -2.396 1 60.12 86 CYS B N 1
ATOM 1534 C CA . CYS B 1 86 ? -17.141 5.406 -1.205 1 60.12 86 CYS B CA 1
ATOM 1535 C C . CYS B 1 86 ? -17.125 6.93 -1.175 1 60.12 86 CYS B C 1
ATOM 1537 O O . CYS B 1 86 ? -17.75 7.547 -0.315 1 60.12 86 CYS B O 1
ATOM 1539 N N . ARG B 1 87 ? -16.891 7.578 -2.1 1 61.56 87 ARG B N 1
ATOM 1540 C CA . ARG B 1 87 ? -16.969 9.016 -2.352 1 61.56 87 ARG B CA 1
ATOM 1541 C C . ARG B 1 87 ? -16.375 9.805 -1.191 1 61.56 87 ARG B C 1
ATOM 1543 O O . ARG B 1 87 ? -16.781 10.945 -0.943 1 61.56 87 ARG B O 1
ATOM 1550 N N . LEU B 1 88 ? -15.656 9.164 -0.172 1 63.16 88 LEU B N 1
ATOM 1551 C CA . LEU B 1 88 ? -15.18 9.93 0.973 1 63.16 88 LEU B CA 1
ATOM 1552 C C . LEU B 1 88 ? -14.109 10.93 0.548 1 63.16 88 LEU B C 1
ATOM 1554 O O . LEU B 1 88 ? -13.977 12 1.146 1 63.16 88 LEU B O 1
ATOM 1558 N N . GLY B 1 89 ? -13.5 10.688 -0.649 1 78.19 89 GLY B N 1
ATOM 1559 C CA . GLY B 1 89 ? -12.445 11.57 -1.11 1 78.19 89 GLY B CA 1
ATOM 1560 C C . GLY B 1 89 ? -11.516 10.914 -2.113 1 78.19 89 GLY B C 1
ATOM 1561 O O . GLY B 1 89 ? -11.844 9.875 -2.688 1 78.19 89 GLY B O 1
ATOM 1562 N N . GLU B 1 90 ? -10.617 11.727 -2.447 1 86 90 GLU B N 1
ATOM 1563 C CA . GLU B 1 90 ? -9.625 11.242 -3.406 1 86 90 GLU B CA 1
ATOM 1564 C C . GLU B 1 90 ? -8.32 10.875 -2.711 1 86 90 GLU B C 1
ATOM 1566 O O . GLU B 1 90 ? -7.758 11.68 -1.965 1 86 90 GLU B O 1
ATOM 1571 N N . TRP B 1 91 ? -7.988 9.602 -2.977 1 89 91 TRP B N 1
ATOM 1572 C CA . TRP B 1 91 ? -6.68 9.164 -2.502 1 89 91 TRP B CA 1
ATOM 1573 C C . TRP B 1 91 ? -5.574 9.664 -3.428 1 89 91 TRP B C 1
ATOM 1575 O O . TRP B 1 91 ? -5.762 9.734 -4.645 1 89 91 TRP B O 1
ATOM 1585 N N . TRP B 1 92 ? -4.504 10.031 -2.836 1 87.62 92 TRP B N 1
ATOM 1586 C CA . TRP B 1 92 ? -3.367 10.336 -3.697 1 87.62 92 TRP B CA 1
ATOM 1587 C C . TRP B 1 92 ? -2.174 9.445 -3.369 1 87.62 92 TRP B C 1
ATOM 1589 O O . TRP B 1 92 ? -1.967 9.078 -2.211 1 87.62 92 TRP B O 1
ATOM 1599 N N . PHE B 1 93 ? -1.472 9.031 -4.438 1 89.75 93 PHE B N 1
ATOM 1600 C CA . PHE B 1 93 ? -0.281 8.195 -4.324 1 89.75 93 PHE B CA 1
ATOM 1601 C C . PHE B 1 93 ? 0.77 8.609 -5.348 1 89.75 93 PHE B C 1
ATOM 1603 O O . PHE B 1 93 ? 0.464 9.328 -6.305 1 89.75 93 PHE B O 1
ATOM 1610 N N . CYS B 1 94 ? 1.996 8.234 -5.07 1 89.75 94 CYS B N 1
ATOM 1611 C CA . CYS B 1 94 ? 3.094 8.531 -5.984 1 89.75 94 CYS B CA 1
ATOM 1612 C C . CYS B 1 94 ? 2.977 7.707 -7.258 1 89.75 94 CYS B C 1
ATOM 1614 O O . CYS B 1 94 ? 2.938 6.477 -7.203 1 89.75 94 CYS B O 1
ATOM 1616 N N . GLY B 1 95 ? 2.953 8.344 -8.367 1 85.69 95 GLY B N 1
ATOM 1617 C CA . GLY B 1 95 ? 2.854 7.656 -9.648 1 85.69 95 GLY B CA 1
ATOM 1618 C C . GLY B 1 95 ? 4.094 6.855 -9.992 1 85.69 95 GLY B C 1
ATOM 1619 O O . GLY B 1 95 ? 4.055 5.98 -10.859 1 85.69 95 GLY B O 1
ATOM 1620 N N . ARG B 1 96 ? 5.203 7.133 -9.328 1 84.94 96 ARG B N 1
ATOM 1621 C CA . ARG B 1 96 ? 6.465 6.461 -9.641 1 84.94 96 ARG B CA 1
ATOM 1622 C C . ARG B 1 96 ? 6.648 5.223 -8.773 1 84.94 96 ARG B C 1
ATOM 1624 O O . ARG B 1 96 ? 7.004 4.152 -9.273 1 84.94 96 ARG B O 1
ATOM 1631 N N . CYS B 1 97 ? 6.371 5.332 -7.477 1 89.31 97 CYS B N 1
ATOM 1632 C CA . CYS B 1 97 ? 6.691 4.207 -6.605 1 89.31 97 CYS B CA 1
ATOM 1633 C C . CYS B 1 97 ? 5.43 3.605 -6.004 1 89.31 97 CYS B C 1
ATOM 1635 O O . CYS B 1 97 ? 5.492 2.6 -5.293 1 89.31 97 CYS B O 1
ATOM 1637 N N . GLY B 1 98 ? 4.332 4.238 -6.27 1 90.69 98 GLY B N 1
ATOM 1638 C CA . GLY B 1 98 ? 3.059 3.66 -5.879 1 90.69 98 GLY B CA 1
ATOM 1639 C C . GLY B 1 98 ? 2.695 3.936 -4.43 1 90.69 98 GLY B C 1
ATOM 1640 O O . GLY B 1 98 ? 1.6 3.59 -3.982 1 90.69 98 GLY B O 1
ATOM 1641 N N . SER B 1 99 ? 3.582 4.555 -3.605 1 94.06 99 SER B N 1
ATOM 1642 C CA . SER B 1 99 ? 3.312 4.812 -2.193 1 94.06 99 SER B CA 1
ATOM 1643 C C . SER B 1 99 ? 2.121 5.75 -2.021 1 94.06 99 SER B C 1
ATOM 1645 O O . SER B 1 99 ? 2.066 6.812 -2.643 1 94.06 99 SER B O 1
ATOM 1647 N N . VAL B 1 100 ? 1.171 5.316 -1.18 1 93.62 100 VAL B N 1
ATOM 1648 C CA . VAL B 1 100 ? 0.017 6.16 -0.879 1 93.62 100 VAL B CA 1
ATOM 1649 C C . VAL B 1 100 ? 0.413 7.242 0.121 1 93.62 100 VAL B C 1
ATOM 1651 O O . VAL B 1 100 ? 1.046 6.953 1.14 1 93.62 100 VAL B O 1
ATOM 1654 N N . GLY B 1 101 ? 0.055 8.438 -0.2 1 92 101 GLY B N 1
ATOM 1655 C CA . GLY B 1 101 ? 0.381 9.547 0.681 1 92 101 GLY B CA 1
ATOM 1656 C C . GLY B 1 101 ? -0.775 9.961 1.571 1 92 101 GLY B C 1
ATOM 1657 O O . GLY B 1 101 ? -0.565 10.438 2.689 1 92 101 GLY B O 1
ATOM 1658 N N . GLY B 1 102 ? -2.01 9.867 1.035 1 91.38 102 GLY B N 1
ATOM 1659 C CA . GLY B 1 102 ? -3.133 10.297 1.853 1 91.38 102 GLY B CA 1
ATOM 1660 C C . GLY B 1 102 ? -4.422 10.438 1.067 1 91.38 102 GLY B C 1
ATOM 1661 O O . GLY B 1 102 ? -4.52 9.969 -0.067 1 91.38 102 GLY B O 1
ATOM 1662 N N . LEU B 1 103 ? -5.336 10.891 1.817 1 88.56 103 LEU B N 1
ATOM 1663 C CA . LEU B 1 103 ? -6.688 11.109 1.318 1 88.56 103 LEU B CA 1
ATOM 1664 C C . LEU B 1 103 ? -7.148 12.531 1.609 1 88.56 103 LEU B C 1
ATOM 1666 O O . LEU B 1 103 ? -6.914 13.055 2.701 1 88.56 103 LEU B O 1
ATOM 1670 N N . ASP B 1 104 ? -7.633 13.078 0.527 1 81.69 104 ASP B N 1
ATOM 1671 C CA . ASP B 1 104 ? -8.273 14.383 0.687 1 81.69 104 ASP B CA 1
ATOM 1672 C C . ASP B 1 104 ? -9.797 14.234 0.778 1 81.69 104 ASP B C 1
ATOM 1674 O O . ASP B 1 104 ? -10.445 13.836 -0.189 1 81.69 104 ASP B O 1
ATOM 1678 N N . PHE B 1 105 ? -10.398 14.414 1.967 1 77.31 105 PHE B N 1
ATOM 1679 C CA . PHE B 1 105 ? -11.836 14.289 2.164 1 7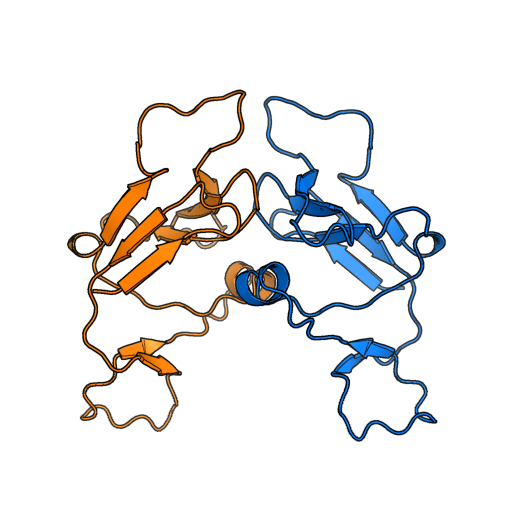7.31 105 PHE B CA 1
ATOM 1680 C C . PHE B 1 105 ? -12.578 15.461 1.536 1 77.31 105 PHE B C 1
ATOM 1682 O O . PHE B 1 105 ? -13.789 15.406 1.352 1 77.31 105 PHE B O 1
ATOM 1689 N N . GLY B 1 106 ? -11.883 16.188 0.771 1 63.66 106 GLY B N 1
ATOM 1690 C CA . GLY B 1 106 ? -12.523 17.375 0.217 1 63.66 106 GLY B CA 1
ATOM 1691 C C . GLY B 1 106 ? -12.953 18.375 1.276 1 63.66 106 GLY B C 1
ATOM 1692 O O . GLY B 1 106 ? -12.828 18.109 2.473 1 63.66 106 GLY B O 1
ATOM 1693 N N . LYS B 1 107 ? -13.156 19.656 0.806 1 56.03 107 LYS B N 1
ATOM 1694 C CA . LYS B 1 107 ? -13.727 20.703 1.658 1 56.03 107 LYS B CA 1
ATOM 1695 C C . LYS B 1 107 ? -15.023 20.219 2.309 1 56.03 107 LYS B C 1
ATOM 1697 O O . LYS B 1 107 ? -15.953 19.797 1.619 1 56.03 107 LYS B O 1
ATOM 1702 N N . GLN B 1 108 ? -14.836 19.328 3.404 1 42.47 108 GLN B N 1
ATOM 1703 C CA . GLN B 1 108 ? -16.094 19.125 4.109 1 42.47 108 GLN B CA 1
ATOM 1704 C C . GLN B 1 108 ? -16.688 20.453 4.59 1 42.47 108 GLN B C 1
ATOM 1706 O O . GLN B 1 108 ? -15.945 21.359 4.98 1 42.47 108 GLN B O 1
#

Nearest PDB structures (foldseek):
  1zxu-assembly1_A  TM=4.528E-01  e=1.913E+00  Arabidopsis thaliana
  8pj3-assembly1_z  TM=5.095E-01  e=4.406E+00  Homo sapiens
  1zxu-assembly1_A  TM=4.514E-01  e=1.913E+00  Arabidopsis thaliana
  8pj3-assembly1_z  TM=5.111E-01  e=4.406E+00  Homo sapiens

InterPro domains:
  IPR011057 Mss4-like superfamily [SSF51316] (1-99)

Solvent-accessible surface area (backbone atoms only — not comparable to full-atom values): 12695 Å² total; per-residue (Å²): 111,45,80,51,60,38,84,81,56,52,34,26,34,34,35,47,67,70,69,49,75,36,71,63,47,94,77,58,57,84,82,50,76,55,32,57,33,39,72,59,84,48,72,66,36,58,73,40,42,47,72,41,73,82,64,57,72,90,38,49,45,64,75,38,49,51,67,87,74,75,65,53,82,79,83,33,63,29,60,36,70,31,72,55,91,77,67,61,34,39,32,32,23,33,54,53,65,33,32,74,75,48,68,46,60,57,94,118,112,44,80,51,59,38,84,81,55,52,34,27,34,34,36,49,65,70,68,50,76,36,71,64,47,94,77,58,58,84,80,48,76,56,34,56,33,40,73,59,84,50,72,66,35,58,72,40,42,46,72,40,72,84,63,56,73,91,38,50,46,63,74,37,50,49,67,85,72,77,67,55,82,77,84,38,63,32,60,35,69,32,71,55,90,77,67,61,33,38,33,32,22,31,56,54,64,32,32,74,74,48,69,44,61,58,92,117

Radius of gyration: 18.73 Å; Cα contacts (8 Å, |Δi|>4): 396; chains: 2; bounding box: 35×54×54 Å

pLDDT: mean 79.51, std 16.98, range [35.88, 95.62]